Protein AF-A0A1W9V357-F1 (afdb_monomer_lite)

Sequence (256 aa):
MKLKTRHKILYTILLIVALFMAVCFSLYLIMGKLKKNEDLVAHSYQVVRDGTLMTSLMVDQETGMRGFLATGNEKFLEPYTRGKAELALLIDELKKSINDNPSQMELLKTIEIKAGEWDSQAASRYISIRRSIIHFDALNNQLISRIQNGIGKDKMDAIRELIDSYGTNSTARRIMGNMIDMETGLRGFLLSRQDDFLAPYETGREKLSANLNKLHNPALEAHILDWIENYAELQIRDAKEASRYSDRDVLNEKIS

pLDDT: mean 84.73, std 11.91, range [36.28, 97.75]

Foldseek 3Di:
DDDDPVVVVVVVVVVVVVVVVVVVVVVVVVVVVVVVVVVVVVLVVVLVVLVVLLVVLLVLLVQLLVVCLVPVDPVSCPSNVVSVVVNVVSLVVVCVSCVVPVVVNVVSVVVVVVSVCCCPVPRVLSNLLSNLVVLLVVLLVVLVCCVVVCVLVVLLVVLVVVLVVLPDDPLSVLLNVLVVLLVQLLVVCSVPVDCVSCPSNVVSVVVCVVRLVVSPDVVSSVSVVCSVPVPRVVSNVSSVVSVVSVVVSVVVVVVD

Secondary structure (DSSP, 8-state):
----HHHHHHHHHHHHHHHHHHHHHHHHHHHHHHHHHHHHHHHHHHHHHHHHHHHHHHHHHHHHHHHHHHH--GGGGHHHHHHHHHHHHHHHHHHHHTTT-HHHHHHHHHHHHHHHHHIIIIIHHHHHHHHHHHHHHHHHHHHHHHHHTTHHHHHHHHHHHHHHHT-S-HHHHHHHHHHHHHHHHHHHHHHH--GGGGHHHHHHHHHHHHHHTTS--HHHHHHHHHHIIIIIHHHHHHHHHHHHHHHHHHHHHTT-

Structure (mmCIF, N/CA/C/O backbone):
data_AF-A0A1W9V357-F1
#
_entry.id   AF-A0A1W9V357-F1
#
loop_
_atom_site.group_PDB
_atom_site.id
_atom_site.type_symbol
_atom_site.label_atom_id
_atom_site.label_alt_id
_atom_site.label_comp_id
_atom_site.label_asym_id
_atom_site.label_entity_id
_atom_site.label_seq_id
_atom_site.pdbx_PDB_ins_code
_atom_site.Cartn_x
_atom_site.Cartn_y
_atom_site.Cartn_z
_atom_site.occupancy
_atom_site.B_iso_or_equiv
_atom_site.auth_seq_id
_atom_site.auth_comp_id
_atom_site.auth_asym_id
_atom_site.auth_atom_id
_atom_site.pdbx_PDB_model_num
ATOM 1 N N . MET A 1 1 ? -54.530 6.954 84.383 1.00 51.84 1 MET A N 1
ATOM 2 C CA . MET A 1 1 ? -55.618 7.519 83.550 1.00 51.84 1 MET A CA 1
ATOM 3 C C . MET A 1 1 ? -56.147 6.419 82.621 1.00 51.84 1 MET A C 1
ATOM 5 O O . MET A 1 1 ? -55.424 5.998 81.728 1.00 51.84 1 MET A O 1
ATOM 9 N N . LYS A 1 2 ? -57.330 5.835 82.883 1.00 53.34 2 LYS A N 1
ATOM 10 C CA . LYS A 1 2 ? -57.867 4.718 82.074 1.00 53.34 2 LYS A CA 1
ATOM 11 C C . LYS A 1 2 ? -58.366 5.260 80.727 1.00 53.34 2 LYS A C 1
ATOM 13 O O . LYS A 1 2 ? -59.381 5.946 80.676 1.00 53.34 2 LYS A O 1
ATOM 18 N N . LEU A 1 3 ? -57.645 4.972 79.645 1.00 60.91 3 LEU A N 1
ATOM 19 C CA . LEU A 1 3 ? -58.047 5.332 78.280 1.00 60.91 3 LEU A CA 1
ATOM 20 C C . LEU A 1 3 ? -59.395 4.677 77.925 1.00 60.91 3 LEU A C 1
ATOM 22 O O . LEU A 1 3 ? -59.536 3.455 78.037 1.00 60.91 3 LEU A O 1
ATOM 26 N N . LYS A 1 4 ? -60.375 5.479 77.477 1.00 74.81 4 LYS A N 1
ATOM 27 C CA . LYS A 1 4 ? -61.666 4.996 76.945 1.00 74.81 4 LYS A CA 1
ATOM 28 C C . LYS A 1 4 ? -61.414 4.062 75.748 1.00 74.81 4 LYS A C 1
ATOM 30 O O . LYS A 1 4 ? -60.578 4.370 74.902 1.00 74.81 4 LYS A O 1
ATOM 35 N N . THR A 1 5 ? -62.152 2.953 75.654 1.00 79.00 5 THR A N 1
ATOM 36 C CA . THR A 1 5 ? -62.001 1.867 74.652 1.00 79.00 5 THR A CA 1
ATOM 37 C C . THR A 1 5 ? -61.832 2.349 73.207 1.00 79.00 5 THR A C 1
ATOM 39 O O . THR A 1 5 ? -61.004 1.809 72.480 1.00 79.00 5 THR A O 1
ATOM 42 N N . ARG A 1 6 ? -62.522 3.429 72.818 1.00 77.69 6 ARG A N 1
ATOM 43 C CA . ARG A 1 6 ? -62.384 4.078 71.501 1.00 77.69 6 ARG A CA 1
ATOM 44 C C . ARG A 1 6 ? -60.956 4.533 71.164 1.00 77.69 6 ARG A C 1
ATOM 46 O O . ARG A 1 6 ? -60.525 4.353 70.034 1.00 77.69 6 ARG A O 1
ATOM 53 N N . HIS A 1 7 ? -60.205 5.068 72.129 1.00 84.81 7 HIS A N 1
ATOM 54 C CA . HIS A 1 7 ? -58.836 5.544 71.883 1.00 84.81 7 HIS A CA 1
ATOM 55 C C . HIS A 1 7 ? -57.863 4.376 71.675 1.00 84.81 7 HIS A C 1
ATOM 57 O O . HIS A 1 7 ? -56.953 4.476 70.864 1.00 84.81 7 HIS A O 1
ATOM 63 N N . LYS A 1 8 ? -58.086 3.233 72.342 1.00 83.62 8 LYS A N 1
ATOM 64 C CA . LYS A 1 8 ? -57.248 2.030 72.180 1.00 83.62 8 LYS A CA 1
ATOM 65 C C . LYS A 1 8 ? -57.336 1.443 70.766 1.00 83.62 8 LYS A C 1
ATOM 67 O O . LYS A 1 8 ? -56.319 1.025 70.219 1.00 83.62 8 LYS A O 1
ATOM 72 N N . ILE A 1 9 ? -58.534 1.445 70.179 1.00 89.62 9 ILE A N 1
ATOM 73 C CA . ILE A 1 9 ? -58.769 0.995 68.796 1.00 89.62 9 ILE A CA 1
ATOM 74 C C . ILE A 1 9 ? -58.097 1.956 67.804 1.00 89.62 9 ILE A C 1
ATOM 76 O O . ILE A 1 9 ? -57.452 1.532 66.853 1.00 89.62 9 ILE A O 1
ATOM 80 N N . LEU A 1 10 ? -58.181 3.262 68.063 1.00 91.31 10 LEU A N 1
ATOM 81 C CA . LEU A 1 10 ? -57.583 4.276 67.196 1.00 91.31 10 LEU A CA 1
ATOM 82 C C . LEU A 1 10 ? -56.049 4.176 67.182 1.00 91.31 10 LEU A C 1
ATOM 84 O O . LEU A 1 10 ? -55.460 4.183 66.107 1.00 91.31 10 LEU A O 1
ATOM 88 N N . TYR A 1 11 ? -55.410 3.977 68.343 1.00 91.38 11 TYR A N 1
ATOM 89 C CA . TYR A 1 11 ? -53.957 3.767 68.425 1.00 91.38 11 TYR A CA 1
ATOM 90 C C . TYR A 1 11 ? -53.488 2.473 67.755 1.00 91.38 11 TYR A C 1
ATOM 92 O O . TYR A 1 11 ? -52.429 2.468 67.136 1.00 91.38 11 TYR A O 1
ATOM 100 N N . THR A 1 12 ? -54.254 1.385 67.855 1.00 91.19 12 THR A N 1
ATOM 101 C CA . THR A 1 12 ? -53.894 0.115 67.200 1.00 91.19 12 THR A CA 1
ATOM 102 C C . THR A 1 12 ? -53.986 0.219 65.681 1.00 91.19 12 THR A C 1
ATOM 104 O O . THR A 1 12 ? -53.073 -0.229 64.996 1.00 91.19 12 THR A O 1
ATOM 107 N N . ILE A 1 13 ? -55.012 0.887 65.146 1.00 93.94 13 ILE A N 1
ATOM 108 C CA . ILE A 1 13 ? -55.110 1.169 63.705 1.00 93.94 13 ILE A CA 1
ATOM 109 C C . ILE A 1 13 ? -53.952 2.066 63.248 1.00 93.94 13 ILE A C 1
ATOM 111 O O . ILE A 1 13 ? -53.305 1.764 62.248 1.00 93.94 13 ILE A O 1
ATOM 115 N N . LEU A 1 14 ? -53.642 3.130 63.994 1.00 94.56 14 LEU A N 1
ATOM 116 C CA . LEU A 1 14 ? -52.535 4.039 63.672 1.00 94.56 14 LEU A CA 1
ATOM 117 C C . LEU A 1 14 ? -51.181 3.318 63.671 1.00 94.56 14 LEU A C 1
ATOM 119 O O . LEU A 1 14 ? -50.368 3.551 62.782 1.00 94.56 14 LEU A O 1
ATOM 123 N N . LEU A 1 15 ? -50.967 2.406 64.624 1.00 94.25 15 LEU A N 1
ATOM 124 C CA . LEU A 1 15 ? -49.773 1.565 64.689 1.00 94.25 15 LEU A CA 1
ATOM 125 C C . LEU A 1 15 ? -49.656 0.656 63.457 1.00 94.25 15 LEU A C 1
ATOM 127 O O . LEU A 1 15 ? -48.582 0.561 62.868 1.00 94.25 15 LEU A O 1
ATOM 131 N N . ILE A 1 16 ? -50.755 0.016 63.045 1.00 95.06 16 ILE A N 1
ATOM 132 C CA . ILE A 1 16 ? -50.784 -0.859 61.865 1.00 95.06 16 ILE A CA 1
ATOM 133 C C . ILE A 1 16 ? -50.506 -0.057 60.588 1.00 95.06 16 ILE A C 1
ATOM 135 O O . ILE A 1 16 ? -49.698 -0.481 59.766 1.00 95.06 16 ILE A O 1
ATOM 139 N N . VAL A 1 17 ? -51.119 1.120 60.433 1.00 95.94 17 VAL A N 1
ATOM 140 C CA . VAL A 1 17 ? -50.884 2.002 59.278 1.00 95.94 17 VAL A CA 1
ATOM 141 C C . VAL A 1 17 ? -49.439 2.501 59.248 1.00 95.94 17 VAL A C 1
ATOM 143 O O . VAL A 1 17 ? -48.820 2.509 58.187 1.00 95.94 17 VAL A O 1
ATOM 146 N N . ALA A 1 18 ? -48.874 2.874 60.399 1.00 94.94 18 ALA A N 1
ATOM 147 C CA . ALA A 1 18 ? -47.479 3.293 60.494 1.00 94.94 18 ALA A CA 1
ATOM 148 C C . ALA A 1 18 ? -46.514 2.159 60.111 1.00 94.94 18 ALA A C 1
ATOM 150 O O . ALA A 1 18 ? -45.582 2.384 59.339 1.00 94.94 18 ALA A O 1
ATOM 151 N N . LEU A 1 19 ? -46.768 0.932 60.583 1.00 95.31 19 LEU A N 1
ATOM 152 C CA . LEU A 1 19 ? -46.006 -0.256 60.187 1.00 95.31 19 LEU A CA 1
ATOM 153 C C . LEU A 1 19 ? -46.133 -0.535 58.685 1.00 95.31 19 LEU A C 1
ATOM 155 O O . LEU A 1 19 ? -45.127 -0.793 58.028 1.00 95.31 19 LEU A O 1
ATOM 159 N N . PHE A 1 20 ? -47.338 -0.424 58.122 1.00 95.81 20 PHE A N 1
ATOM 160 C CA . PHE A 1 20 ? -47.561 -0.608 56.689 1.00 95.81 20 PHE A CA 1
ATOM 161 C C . PHE A 1 20 ? -46.810 0.437 55.852 1.00 95.81 20 PHE A C 1
ATOM 163 O O . PHE A 1 20 ? -46.122 0.082 54.897 1.00 95.81 20 PHE A O 1
ATOM 170 N N . MET A 1 21 ? -46.855 1.716 56.243 1.00 95.94 21 MET A N 1
ATOM 171 C CA . MET A 1 21 ? -46.084 2.769 55.574 1.00 95.94 21 MET A CA 1
ATOM 172 C C . MET A 1 21 ? -44.574 2.537 55.667 1.00 95.94 21 MET A C 1
ATOM 174 O O . MET A 1 21 ? -43.875 2.744 54.677 1.00 95.94 21 MET A O 1
ATOM 178 N N . ALA A 1 22 ? -44.065 2.064 56.810 1.00 94.31 22 ALA A N 1
ATOM 179 C CA . ALA A 1 22 ? -42.650 1.728 56.961 1.00 94.31 22 ALA A CA 1
ATOM 180 C C . ALA A 1 22 ? -42.221 0.591 56.015 1.00 94.31 22 ALA A C 1
ATOM 182 O O . ALA A 1 22 ? -41.154 0.667 55.403 1.00 94.31 22 ALA A O 1
ATOM 183 N N . VAL A 1 23 ? -43.069 -0.430 55.838 1.00 95.00 23 VAL A N 1
ATOM 184 C CA . VAL A 1 23 ? -42.833 -1.517 54.874 1.00 95.00 23 VAL A CA 1
ATOM 185 C C . VAL A 1 23 ? -42.845 -0.988 53.438 1.00 95.00 23 VAL A C 1
ATOM 187 O O . VAL A 1 23 ? -41.901 -1.249 52.696 1.00 95.00 23 VAL A O 1
ATOM 190 N N . CYS A 1 24 ? -43.847 -0.196 53.047 1.00 94.00 24 CYS A N 1
ATOM 191 C CA . CYS A 1 24 ? -43.912 0.403 51.709 1.00 94.00 24 CYS A CA 1
ATOM 192 C C . CYS A 1 24 ? -42.701 1.300 51.409 1.00 94.00 24 CYS A C 1
ATOM 194 O O . CYS A 1 24 ? -42.137 1.239 50.318 1.00 94.00 24 CYS A O 1
ATOM 196 N N . PHE A 1 25 ? -42.264 2.096 52.385 1.00 94.56 25 PHE A N 1
ATOM 197 C CA . PHE A 1 25 ? -41.080 2.942 52.252 1.00 94.56 25 PHE A CA 1
ATOM 198 C C . PHE A 1 25 ? -39.794 2.115 52.096 1.00 94.56 25 PHE A C 1
ATOM 200 O O . PHE A 1 25 ? -38.974 2.405 51.227 1.00 94.56 25 PHE A O 1
ATOM 207 N N . SER A 1 26 ? -39.641 1.042 52.879 1.00 92.31 26 SER A N 1
ATOM 208 C CA . SER A 1 26 ? -38.537 0.084 52.732 1.00 92.31 26 SER A CA 1
ATOM 209 C C . SER A 1 26 ? -38.506 -0.543 51.332 1.00 92.31 26 SER A C 1
ATOM 211 O O . SER A 1 26 ? -37.464 -0.539 50.674 1.00 92.31 26 SER A O 1
ATOM 213 N N . LEU A 1 27 ? -39.659 -1.004 50.832 1.00 89.75 27 LEU A N 1
ATOM 214 C CA . LEU A 1 27 ? -39.786 -1.576 49.488 1.00 89.75 27 LEU A CA 1
ATOM 215 C C . LEU A 1 27 ? -39.410 -0.571 48.392 1.00 89.75 27 LEU A C 1
ATOM 217 O O . LEU A 1 27 ? -38.693 -0.929 47.459 1.00 89.75 27 LEU A O 1
ATOM 221 N N . TYR A 1 28 ? -39.817 0.693 48.530 1.00 92.25 28 TYR A N 1
ATOM 222 C CA . TYR A 1 28 ? -39.449 1.759 47.596 1.00 92.25 28 TYR A CA 1
ATOM 223 C C . TYR A 1 28 ? -37.927 1.980 47.531 1.00 92.25 28 TYR A C 1
ATOM 225 O O . TYR A 1 28 ? -37.349 2.067 46.445 1.00 92.25 28 TYR A O 1
ATOM 233 N N . LEU A 1 29 ? -37.248 1.997 48.684 1.00 86.75 29 LEU A N 1
ATOM 234 C CA . LEU A 1 29 ? -35.785 2.104 48.738 1.00 86.75 29 LEU A CA 1
ATOM 235 C C . LEU A 1 29 ? -35.092 0.891 48.102 1.00 86.75 29 LEU A C 1
ATOM 237 O O . LEU A 1 29 ? -34.079 1.049 47.418 1.00 86.75 29 LEU A O 1
ATOM 241 N N . ILE A 1 30 ? -35.629 -0.312 48.319 1.00 84.31 30 ILE A N 1
ATOM 242 C CA . ILE A 1 30 ? -35.102 -1.557 47.747 1.00 84.31 30 ILE A CA 1
ATOM 243 C C . ILE A 1 30 ? -35.248 -1.556 46.219 1.00 84.31 30 ILE A C 1
ATOM 245 O O . ILE A 1 30 ? -34.276 -1.851 45.527 1.00 84.31 30 ILE A O 1
ATOM 249 N N . MET A 1 31 ? -36.398 -1.139 45.681 1.00 79.31 31 MET A N 1
ATOM 250 C CA . MET A 1 31 ? -36.612 -0.983 44.233 1.00 79.31 31 MET A CA 1
ATOM 251 C C . MET A 1 31 ? -35.629 0.009 43.598 1.00 79.31 31 MET A C 1
ATOM 253 O O . MET A 1 31 ? -35.077 -0.268 42.534 1.00 79.31 31 MET A O 1
ATOM 257 N N . GLY A 1 32 ? -35.340 1.129 44.269 1.00 78.12 32 GLY A N 1
ATOM 258 C CA . GLY A 1 32 ? -34.337 2.090 43.799 1.00 78.12 32 GLY A CA 1
ATOM 259 C C . GLY A 1 32 ? -32.914 1.515 43.747 1.00 78.12 32 GLY A C 1
ATOM 260 O O . GLY A 1 32 ? -32.144 1.858 42.851 1.00 78.12 32 GLY A O 1
ATOM 261 N N . LYS A 1 33 ? -32.561 0.619 44.679 1.00 74.19 33 LYS A N 1
ATOM 262 C CA . LYS A 1 33 ? -31.270 -0.092 44.676 1.00 74.19 33 LYS A CA 1
ATOM 263 C C . LYS A 1 33 ? -31.208 -1.178 43.603 1.00 74.19 33 LYS A C 1
ATOM 265 O O . LYS A 1 33 ? -30.182 -1.295 42.945 1.00 74.19 33 LYS A O 1
ATOM 270 N N . LEU A 1 34 ? -32.290 -1.937 43.420 1.00 71.06 34 LEU A N 1
ATOM 271 C CA . LEU A 1 34 ? -32.404 -2.970 42.383 1.00 71.06 34 LEU A CA 1
ATOM 272 C C . LEU A 1 34 ? -32.197 -2.380 40.990 1.00 71.06 34 LEU A C 1
ATOM 274 O O . LEU A 1 34 ? -31.357 -2.883 40.256 1.00 71.06 34 LEU A O 1
ATOM 278 N N . LYS A 1 35 ? -32.868 -1.265 40.680 1.00 72.19 35 LYS A N 1
ATOM 279 C CA . LYS A 1 35 ? -32.742 -0.603 39.376 1.00 72.19 35 LYS A CA 1
ATOM 280 C C . LYS A 1 35 ? -31.312 -0.128 39.092 1.00 72.19 35 LYS A C 1
ATOM 282 O O . LYS A 1 35 ? -30.773 -0.406 38.034 1.00 72.19 35 LYS A O 1
ATOM 287 N N . LYS A 1 36 ? -30.650 0.494 40.078 1.00 70.69 36 LYS A N 1
ATOM 288 C CA . LYS A 1 36 ? -29.233 0.888 39.953 1.00 70.69 36 LYS A CA 1
ATOM 289 C C . LYS A 1 36 ? -28.299 -0.305 39.747 1.00 70.69 36 LYS A C 1
ATOM 291 O O . LYS A 1 36 ? -27.313 -0.187 39.034 1.00 70.69 36 LYS A O 1
ATOM 296 N N . ASN A 1 37 ? -28.572 -1.429 40.408 1.00 70.56 37 ASN A N 1
ATOM 297 C CA . ASN A 1 37 ? -27.747 -2.626 40.279 1.00 70.56 37 ASN A CA 1
ATOM 298 C C . ASN A 1 37 ? -27.937 -3.285 38.904 1.00 70.56 37 ASN A C 1
ATOM 300 O O . ASN A 1 37 ? -26.974 -3.740 38.301 1.00 70.56 37 ASN A O 1
ATOM 304 N N . GLU A 1 38 ? -29.167 -3.280 38.389 1.00 68.50 38 GLU A N 1
ATOM 305 C CA . GLU A 1 38 ? -29.490 -3.715 37.029 1.00 68.50 38 GLU A CA 1
ATOM 306 C C . GLU A 1 38 ? -28.775 -2.850 35.977 1.00 68.50 38 GLU A C 1
ATOM 308 O O . GLU A 1 38 ? -28.123 -3.400 35.091 1.00 68.50 38 GLU A O 1
ATOM 313 N N . ASP A 1 39 ? -28.785 -1.521 36.140 1.00 75.38 39 ASP A N 1
ATOM 314 C CA . ASP A 1 39 ? -28.071 -0.584 35.260 1.00 75.38 39 ASP A CA 1
ATOM 315 C C . ASP A 1 39 ? -26.546 -0.827 35.271 1.00 75.38 39 ASP A C 1
ATOM 317 O O . ASP A 1 39 ? -25.908 -0.848 34.219 1.00 75.38 39 ASP A O 1
ATOM 321 N N . LEU A 1 40 ? -25.952 -1.067 36.448 1.00 71.31 40 LEU A N 1
ATOM 322 C CA . LEU A 1 40 ? -24.520 -1.371 36.589 1.00 71.31 40 LEU A CA 1
ATOM 323 C C . LEU A 1 40 ? -24.137 -2.703 35.932 1.00 71.31 40 LEU A C 1
ATOM 325 O O . LEU A 1 40 ? -23.099 -2.800 35.276 1.00 71.31 40 LEU A O 1
ATOM 329 N N . VAL A 1 41 ? -24.974 -3.730 36.093 1.00 74.06 41 VAL A N 1
ATOM 330 C CA . VAL A 1 41 ? -24.766 -5.034 35.455 1.00 74.06 41 VAL A CA 1
ATOM 331 C C . VAL A 1 41 ? -24.874 -4.902 33.936 1.00 74.06 41 VAL A C 1
ATOM 333 O O . VAL A 1 41 ? -23.984 -5.369 33.225 1.00 74.06 41 VAL A O 1
ATOM 336 N N . ALA A 1 42 ? -25.906 -4.219 33.430 1.00 73.44 42 ALA A N 1
ATOM 337 C CA . ALA A 1 42 ? -26.085 -3.968 32.001 1.00 73.44 42 ALA A CA 1
ATOM 338 C C . ALA A 1 42 ? -24.892 -3.207 31.401 1.00 73.44 42 ALA A C 1
ATOM 340 O O . ALA A 1 42 ? -24.362 -3.607 30.363 1.00 73.44 42 ALA A O 1
ATOM 341 N N . HIS A 1 43 ? -24.416 -2.171 32.095 1.00 76.31 43 HIS A N 1
ATOM 342 C CA . HIS A 1 43 ? -23.240 -1.411 31.689 1.00 76.31 43 HIS A CA 1
ATOM 343 C C . HIS A 1 43 ? -21.975 -2.280 31.643 1.00 76.31 43 HIS A C 1
ATOM 345 O O . HIS A 1 43 ? -21.232 -2.252 30.662 1.00 76.31 43 HIS A O 1
ATOM 351 N N . SER A 1 44 ? -21.752 -3.126 32.655 1.00 77.75 44 SER A N 1
ATOM 352 C CA . SER A 1 44 ? -20.603 -4.039 32.659 1.00 77.75 44 SER A CA 1
ATOM 353 C C . SER A 1 44 ? -20.649 -5.039 31.500 1.00 77.75 44 SER A C 1
ATOM 355 O O . SER A 1 44 ? -19.606 -5.340 30.920 1.00 77.75 44 SER A O 1
ATOM 357 N N . TYR A 1 45 ? -21.830 -5.554 31.141 1.00 76.31 45 TYR A N 1
ATOM 358 C CA . TYR A 1 45 ? -21.974 -6.434 29.977 1.00 76.31 45 TYR A CA 1
ATOM 359 C C . TYR A 1 45 ? -21.678 -5.707 28.664 1.00 76.31 45 TYR A C 1
ATOM 361 O O . TYR A 1 45 ? -21.070 -6.299 27.770 1.00 76.31 45 TYR A O 1
ATOM 369 N N . GLN A 1 46 ? -22.070 -4.437 28.552 1.00 79.50 46 GLN A N 1
ATOM 370 C CA . GLN A 1 46 ? -21.790 -3.620 27.375 1.00 79.50 46 GLN A CA 1
ATOM 371 C C . GLN A 1 46 ? -20.282 -3.420 27.183 1.00 79.50 46 GLN A C 1
ATOM 373 O O . GLN A 1 46 ? -19.761 -3.750 26.123 1.00 79.50 46 GLN A O 1
ATOM 378 N N . VAL A 1 47 ? -19.557 -3.026 28.234 1.00 79.69 47 VAL A N 1
ATOM 379 C CA . VAL A 1 47 ? -18.096 -2.832 28.168 1.00 79.69 47 VAL A CA 1
ATOM 380 C C . VAL A 1 47 ? -17.357 -4.121 27.773 1.00 79.69 47 VAL A C 1
ATOM 382 O O . VAL A 1 47 ? -16.431 -4.088 26.963 1.00 79.69 47 VAL A O 1
ATOM 385 N N . VAL A 1 48 ? -17.774 -5.283 28.293 1.00 81.94 48 VAL A N 1
ATOM 386 C CA . VAL A 1 48 ? -17.178 -6.584 27.922 1.00 81.94 48 VAL A CA 1
ATOM 387 C C . VAL A 1 48 ? -17.455 -6.938 26.459 1.00 81.94 48 VAL A C 1
ATOM 389 O O . VAL A 1 48 ? -16.572 -7.440 25.754 1.00 81.94 48 VAL A O 1
ATOM 392 N N . ARG A 1 49 ? -18.678 -6.678 25.986 1.00 86.38 49 ARG A N 1
ATOM 393 C CA . ARG A 1 49 ? -19.056 -6.900 24.588 1.00 86.38 49 ARG A CA 1
ATOM 394 C C . ARG A 1 49 ? -18.219 -6.031 23.654 1.00 86.38 49 ARG A C 1
ATOM 396 O O . ARG A 1 49 ? -17.695 -6.548 22.670 1.00 86.38 49 ARG A O 1
ATOM 403 N N . ASP A 1 50 ? -18.054 -4.760 23.987 1.00 87.25 50 ASP A N 1
ATOM 404 C CA . ASP A 1 50 ? -17.291 -3.807 23.186 1.00 87.25 50 ASP A CA 1
ATOM 405 C C . ASP A 1 50 ? -15.801 -4.190 23.143 1.00 87.25 50 ASP A C 1
ATOM 407 O O . ASP A 1 50 ? -15.195 -4.188 22.075 1.00 87.25 50 ASP A O 1
ATOM 411 N N . GLY A 1 51 ? -15.222 -4.658 24.256 1.00 87.12 51 GLY A N 1
ATOM 412 C CA . GLY A 1 51 ? -13.856 -5.204 24.265 1.00 87.12 51 GLY A CA 1
ATOM 413 C C . GLY A 1 51 ? -13.689 -6.462 23.396 1.00 87.12 51 GLY A C 1
ATOM 414 O O . GLY A 1 51 ? -12.675 -6.639 22.713 1.00 87.12 51 GLY A O 1
ATOM 415 N N . THR A 1 52 ? -14.707 -7.326 23.365 1.00 89.50 52 THR A N 1
ATOM 416 C CA . THR A 1 52 ? -14.728 -8.503 22.478 1.00 89.50 52 THR A CA 1
ATOM 417 C C . THR A 1 52 ? -14.802 -8.080 21.010 1.00 89.50 52 THR A C 1
ATOM 419 O O . THR A 1 52 ? -14.085 -8.625 20.170 1.00 89.50 52 THR A O 1
ATOM 422 N N . LEU A 1 53 ? -15.622 -7.071 20.705 1.00 93.88 53 LEU A N 1
ATOM 423 C CA . LEU A 1 53 ? -15.743 -6.514 19.363 1.00 93.88 53 LEU A CA 1
ATOM 424 C C . LEU A 1 53 ? -14.432 -5.859 18.909 1.00 93.88 53 LEU A C 1
ATOM 426 O O . LEU A 1 53 ? -13.978 -6.154 17.810 1.00 93.88 53 LEU A O 1
ATOM 430 N N . MET A 1 54 ? -13.767 -5.072 19.763 1.00 93.19 54 MET A N 1
ATOM 431 C CA . MET A 1 54 ? -12.438 -4.517 19.466 1.00 93.19 54 MET A CA 1
ATOM 432 C C . MET A 1 54 ? -11.447 -5.611 19.058 1.00 93.19 54 MET A C 1
ATOM 434 O O . MET A 1 54 ? -10.755 -5.479 18.050 1.00 93.19 54 MET A O 1
ATOM 438 N N . THR A 1 55 ? -11.409 -6.710 19.818 1.00 90.56 55 THR A N 1
ATOM 439 C CA . THR A 1 55 ? -10.527 -7.848 19.528 1.00 90.56 55 THR A CA 1
ATOM 440 C C . THR A 1 55 ? -10.858 -8.461 18.169 1.00 90.56 55 THR A C 1
ATOM 442 O O . THR A 1 55 ? -9.958 -8.686 17.365 1.00 90.56 55 THR A O 1
ATOM 445 N N . SER A 1 56 ? -12.144 -8.677 17.877 1.00 96.19 56 SER A N 1
ATOM 446 C CA . SER A 1 56 ? -12.590 -9.193 16.578 1.00 96.19 56 SER A CA 1
ATOM 447 C C . SER A 1 56 ? -12.167 -8.282 15.424 1.00 96.19 56 SER A C 1
ATOM 449 O O . SER A 1 56 ? -11.645 -8.767 14.428 1.00 96.19 56 SER A O 1
ATOM 451 N N . LEU A 1 57 ? -12.323 -6.964 15.572 1.00 96.94 57 LEU A N 1
ATOM 452 C CA . LEU A 1 57 ? -11.949 -5.989 14.544 1.00 96.94 57 LEU A CA 1
ATOM 453 C C . LEU A 1 57 ? -10.438 -5.961 14.293 1.00 96.94 57 LEU A C 1
ATOM 455 O O . LEU A 1 57 ? -10.006 -5.783 13.155 1.00 96.94 57 LEU A O 1
ATOM 459 N N . MET A 1 58 ? -9.620 -6.148 15.332 1.00 94.56 58 MET A N 1
ATOM 460 C CA . MET A 1 58 ? -8.169 -6.289 15.177 1.00 94.56 58 MET A CA 1
ATOM 461 C C . MET A 1 58 ? -7.790 -7.610 14.492 1.00 94.56 58 MET A C 1
ATOM 463 O O . MET A 1 58 ? -6.894 -7.628 13.649 1.00 94.56 58 MET A O 1
ATOM 467 N N . VAL A 1 59 ? -8.493 -8.705 14.792 1.00 96.25 59 VAL A N 1
ATOM 468 C CA . VAL A 1 59 ? -8.300 -10.000 14.116 1.00 96.25 59 VAL A CA 1
ATOM 469 C C . VAL A 1 59 ? -8.695 -9.922 12.641 1.00 96.25 59 VAL A C 1
ATOM 471 O O . VAL A 1 59 ? -7.977 -10.449 11.791 1.00 96.25 59 VAL A O 1
ATOM 474 N N . ASP A 1 60 ? -9.787 -9.235 12.311 1.00 96.31 60 ASP A N 1
ATOM 475 C CA . ASP A 1 60 ? -10.191 -8.987 10.924 1.00 96.31 60 ASP A CA 1
ATOM 476 C C . ASP A 1 60 ? -9.132 -8.160 10.188 1.00 96.31 60 ASP A C 1
ATOM 478 O O . ASP A 1 60 ? -8.783 -8.472 9.045 1.00 96.31 60 ASP A O 1
ATOM 482 N N . GLN A 1 61 ? -8.549 -7.165 10.866 1.00 97.62 61 GLN A N 1
ATOM 483 C CA . GLN A 1 61 ? -7.431 -6.399 10.325 1.00 97.62 61 GLN A CA 1
ATOM 484 C C . GLN A 1 61 ? -6.219 -7.262 10.010 1.00 97.62 61 GLN A C 1
ATOM 486 O O . GLN A 1 61 ? -5.686 -7.205 8.898 1.00 97.62 61 GLN A O 1
ATOM 491 N N . GLU A 1 62 ? -5.803 -8.093 10.957 1.00 94.00 62 GLU A N 1
ATOM 492 C CA . GLU A 1 62 ? -4.685 -9.004 10.762 1.00 94.00 62 GLU A CA 1
ATOM 493 C C . GLU A 1 62 ? -4.972 -10.028 9.654 1.00 94.00 62 GLU A C 1
ATOM 495 O O . GLU A 1 62 ? -4.113 -10.291 8.810 1.00 94.00 62 GLU A O 1
ATOM 500 N N . THR A 1 63 ? -6.186 -10.578 9.622 1.00 94.88 63 THR A N 1
ATOM 501 C CA . THR A 1 63 ? -6.612 -11.569 8.628 1.00 94.88 63 THR A CA 1
ATOM 502 C C . THR A 1 63 ? -6.599 -10.973 7.226 1.00 94.88 63 THR A C 1
ATOM 504 O O . THR A 1 63 ? -6.055 -11.583 6.303 1.00 94.88 63 THR A O 1
ATOM 507 N N . GLY A 1 64 ? -7.135 -9.761 7.066 1.00 96.12 64 GLY A N 1
ATOM 508 C CA . GLY A 1 64 ? -7.140 -9.064 5.786 1.00 96.12 64 GLY A CA 1
ATOM 509 C C . GLY A 1 64 ? -5.729 -8.735 5.295 1.00 96.12 64 GLY A C 1
ATOM 510 O O . GLY A 1 64 ? -5.361 -9.054 4.161 1.00 96.12 64 GLY A O 1
ATOM 511 N N . MET A 1 65 ? -4.893 -8.193 6.187 1.00 95.88 65 MET A N 1
ATOM 512 C CA . MET A 1 65 ? -3.476 -7.961 5.909 1.00 95.88 65 MET A CA 1
ATOM 513 C C . MET A 1 65 ? -2.785 -9.260 5.469 1.00 95.88 65 MET A C 1
ATOM 515 O O . MET A 1 65 ? -2.193 -9.298 4.395 1.00 95.88 65 MET A O 1
ATOM 519 N N . ARG A 1 66 ? -2.878 -10.348 6.246 1.00 92.00 66 ARG A N 1
ATOM 520 C CA . ARG A 1 66 ? -2.237 -11.636 5.921 1.00 92.00 66 ARG A CA 1
ATOM 521 C C . ARG A 1 66 ? -2.734 -12.211 4.593 1.00 92.00 66 ARG A C 1
ATOM 523 O O . ARG A 1 66 ? -1.923 -12.720 3.820 1.00 92.00 66 ARG A O 1
ATOM 530 N N . GLY A 1 67 ? -4.029 -12.098 4.298 1.00 93.88 67 GLY A N 1
ATOM 531 C CA . GLY A 1 67 ? -4.605 -12.516 3.017 1.00 93.88 67 GLY A CA 1
ATOM 532 C C . GLY A 1 67 ? -4.015 -11.747 1.831 1.00 93.88 67 GLY A C 1
ATOM 533 O O . GLY A 1 67 ? -3.653 -12.349 0.815 1.00 93.88 67 GLY A O 1
ATOM 534 N N . PHE A 1 68 ? -3.836 -10.432 1.976 1.00 96.25 68 PHE A N 1
ATOM 535 C CA . PHE A 1 68 ? -3.167 -9.604 0.973 1.00 96.25 68 PHE A CA 1
ATOM 536 C C . PHE A 1 68 ? -1.679 -9.940 0.844 1.00 96.25 68 PHE A C 1
ATOM 538 O O . PHE A 1 68 ? -1.180 -10.092 -0.268 1.00 96.25 68 PHE A O 1
ATOM 545 N N . LEU A 1 69 ? -0.966 -10.125 1.956 1.00 86.69 69 LEU A N 1
ATOM 546 C CA . LEU A 1 69 ? 0.447 -10.506 1.925 1.00 86.69 69 LEU A CA 1
ATOM 547 C C . LEU A 1 69 ? 0.657 -11.847 1.213 1.00 86.69 69 LEU A C 1
ATOM 549 O O . LEU A 1 69 ? 1.566 -11.970 0.393 1.00 86.69 69 LEU A O 1
ATOM 553 N N . ALA A 1 70 ? -0.222 -12.822 1.453 1.00 86.25 70 ALA A N 1
ATOM 554 C CA . ALA A 1 70 ? -0.151 -14.131 0.816 1.00 86.25 70 ALA A CA 1
ATOM 555 C C . ALA A 1 70 ? -0.470 -14.083 -0.688 1.00 86.25 70 ALA A C 1
ATOM 557 O O . ALA A 1 70 ? 0.218 -14.715 -1.486 1.00 86.25 70 ALA A O 1
ATOM 558 N N . THR A 1 71 ? -1.501 -13.336 -1.093 1.00 90.94 71 THR A N 1
ATOM 559 C CA . THR A 1 71 ? -2.062 -13.435 -2.456 1.00 90.94 71 THR A CA 1
ATOM 560 C C . THR A 1 71 ? -1.734 -12.258 -3.370 1.00 90.94 71 THR A C 1
ATOM 562 O O . THR A 1 71 ? -1.798 -12.393 -4.586 1.00 90.94 71 THR A O 1
ATOM 565 N N . GLY A 1 72 ? -1.420 -11.096 -2.803 1.00 87.94 72 GLY A N 1
ATOM 566 C CA . GLY A 1 72 ? -1.305 -9.826 -3.518 1.00 87.94 72 GLY A CA 1
ATOM 567 C C . GLY A 1 72 ? -2.628 -9.237 -4.018 1.00 87.94 72 GLY A C 1
ATOM 568 O O . GLY A 1 72 ? -2.618 -8.228 -4.716 1.00 87.94 72 GLY A O 1
ATOM 569 N N . ASN A 1 73 ? -3.775 -9.841 -3.692 1.00 92.94 73 ASN A N 1
ATOM 570 C CA . ASN A 1 73 ? -5.075 -9.376 -4.170 1.00 92.94 73 ASN A CA 1
ATOM 571 C C . ASN A 1 73 ? -5.691 -8.353 -3.204 1.00 92.94 73 ASN A C 1
ATOM 573 O O . ASN A 1 73 ? -6.012 -8.674 -2.060 1.00 92.94 73 ASN A O 1
ATOM 577 N N . GLU A 1 74 ? -5.920 -7.140 -3.708 1.00 95.00 74 GLU A N 1
ATOM 578 C CA . GLU A 1 74 ? -6.493 -5.997 -2.981 1.00 95.00 74 GLU A CA 1
ATOM 579 C C . GLU A 1 74 ? -7.817 -6.299 -2.265 1.00 95.00 74 GLU A C 1
ATOM 581 O O . GLU A 1 74 ? -8.095 -5.716 -1.221 1.00 95.00 74 GLU A O 1
ATOM 586 N N . LYS A 1 75 ? -8.625 -7.250 -2.755 1.00 95.31 75 LYS A N 1
ATOM 587 C CA . LYS A 1 75 ? -9.887 -7.631 -2.094 1.00 95.31 75 LYS A CA 1
ATOM 588 C C . LYS A 1 75 ? -9.681 -8.161 -0.675 1.00 95.31 75 LYS A C 1
ATOM 590 O O . LYS A 1 75 ? -10.555 -7.989 0.168 1.00 95.31 75 LYS A O 1
ATOM 595 N N . PHE A 1 76 ? -8.530 -8.768 -0.387 1.00 95.44 76 PHE A N 1
ATOM 596 C CA . PHE A 1 76 ? -8.225 -9.219 0.969 1.00 95.44 76 PHE A CA 1
ATOM 597 C C . PHE A 1 76 ? -7.966 -8.062 1.937 1.00 95.44 76 PHE A C 1
ATOM 599 O O . PHE A 1 76 ? -8.039 -8.284 3.135 1.00 95.44 76 PHE A O 1
ATOM 606 N N . LEU A 1 77 ? -7.737 -6.828 1.472 1.00 97.75 77 LEU A N 1
ATOM 607 C CA . LEU A 1 77 ? -7.617 -5.664 2.359 1.00 97.75 77 LEU A CA 1
ATOM 608 C C . LEU A 1 77 ? -8.966 -5.089 2.806 1.00 97.75 77 LEU A C 1
ATOM 610 O O . LEU A 1 77 ? -8.986 -4.155 3.610 1.00 97.75 77 LEU A O 1
ATOM 614 N N . GLU A 1 78 ? -10.094 -5.630 2.338 1.00 97.56 78 GLU A N 1
ATOM 615 C CA . GLU A 1 78 ? -11.419 -5.170 2.761 1.00 97.56 78 GLU A CA 1
ATOM 616 C C . GLU A 1 78 ? -11.640 -5.322 4.283 1.00 97.56 78 GLU A C 1
ATOM 618 O O . GLU A 1 78 ? -11.966 -4.312 4.914 1.00 97.56 78 GLU A O 1
ATOM 623 N N . PRO A 1 79 ? -11.391 -6.491 4.921 1.00 97.31 79 PRO A N 1
ATOM 624 C CA . PRO A 1 79 ? -11.514 -6.634 6.375 1.00 97.31 79 PRO A CA 1
ATOM 625 C C . PRO A 1 79 ? -10.535 -5.740 7.144 1.00 97.31 79 PRO A C 1
ATOM 627 O O . PRO A 1 79 ? -10.878 -5.223 8.201 1.00 97.31 79 PRO A O 1
ATOM 630 N N . TYR A 1 80 ? -9.352 -5.476 6.581 1.00 97.75 80 TYR A N 1
ATOM 631 C CA . TYR A 1 80 ? -8.383 -4.542 7.156 1.00 97.75 80 TYR A CA 1
ATOM 632 C C . TYR A 1 80 ? -8.871 -3.098 7.163 1.00 97.75 80 TYR A C 1
ATOM 634 O O . TYR A 1 80 ? -8.883 -2.442 8.204 1.00 97.75 80 TYR A O 1
ATOM 642 N N . THR A 1 81 ? -9.350 -2.612 6.026 1.00 97.12 81 THR A N 1
ATOM 643 C CA . THR A 1 81 ? -9.805 -1.225 5.898 1.00 97.12 81 THR A CA 1
ATOM 644 C C . THR A 1 81 ? -11.066 -0.985 6.729 1.00 97.12 81 THR A C 1
ATOM 646 O O . THR A 1 81 ? -11.168 0.017 7.437 1.00 97.12 81 THR A O 1
ATOM 649 N N . ARG A 1 82 ? -12.007 -1.936 6.683 1.00 97.69 82 ARG A N 1
ATOM 650 C CA . ARG A 1 82 ? -13.254 -1.890 7.450 1.00 97.69 82 ARG A CA 1
ATOM 651 C C . ARG A 1 82 ? -13.003 -2.026 8.949 1.00 97.69 82 ARG A C 1
ATOM 653 O O . ARG A 1 82 ? -13.443 -1.166 9.705 1.00 97.69 82 ARG A O 1
ATOM 660 N N . GLY A 1 83 ? -12.231 -3.029 9.367 1.00 97.00 83 GLY A N 1
ATOM 661 C CA . GLY A 1 83 ? -11.912 -3.257 10.773 1.00 97.00 83 GLY A CA 1
ATOM 662 C C . GLY A 1 83 ? -11.204 -2.066 11.417 1.00 97.00 83 GLY A C 1
ATOM 663 O O . GLY A 1 83 ? -11.510 -1.717 12.553 1.00 97.00 83 GLY A O 1
ATOM 664 N N . LYS A 1 84 ? -10.317 -1.382 10.681 1.00 96.44 84 LYS A N 1
ATOM 665 C CA . LYS A 1 84 ? -9.640 -0.166 11.155 1.00 96.44 84 LYS A CA 1
ATOM 666 C C . LYS A 1 84 ? -10.609 0.998 11.375 1.00 96.44 84 LYS A C 1
ATOM 668 O O . LYS A 1 84 ? -10.519 1.682 12.393 1.00 96.44 84 LYS A O 1
ATOM 673 N N . ALA A 1 85 ? -11.535 1.221 10.441 1.00 97.31 85 ALA A N 1
ATOM 674 C CA . ALA A 1 85 ? -12.537 2.280 10.556 1.00 97.31 85 ALA A CA 1
ATOM 675 C C . ALA A 1 85 ? -13.523 2.013 11.704 1.00 97.31 85 ALA A C 1
ATOM 677 O O . ALA A 1 85 ? -13.784 2.899 12.516 1.00 97.31 85 ALA A O 1
ATOM 678 N N . GLU A 1 86 ? -14.029 0.783 11.804 1.00 97.50 86 GLU A N 1
ATOM 679 C CA . GLU A 1 86 ? -14.953 0.377 12.867 1.00 97.50 86 GLU A CA 1
ATOM 680 C C . GLU A 1 86 ? -14.285 0.403 14.250 1.00 97.50 86 GLU A C 1
ATOM 682 O O . GLU A 1 86 ? -14.903 0.846 15.216 1.00 97.50 86 GLU A O 1
ATOM 687 N N . LEU A 1 87 ? -13.006 0.017 14.353 1.00 96.44 87 LEU A N 1
ATOM 688 C CA . LEU A 1 87 ? -12.261 0.064 15.614 1.00 96.44 87 LEU A CA 1
ATOM 689 C C . LEU A 1 87 ? -12.115 1.500 16.129 1.00 96.44 87 LEU A C 1
ATOM 691 O O . LEU A 1 87 ? -12.289 1.740 17.321 1.00 96.44 87 LEU A O 1
ATOM 695 N N . ALA A 1 88 ? -11.827 2.456 15.241 1.00 95.94 88 ALA A N 1
ATOM 696 C CA . ALA A 1 88 ? -11.718 3.865 15.613 1.00 95.94 88 ALA A CA 1
ATOM 697 C C . ALA A 1 88 ? -13.046 4.413 16.166 1.00 95.94 88 ALA A C 1
ATOM 699 O O . ALA A 1 88 ? -13.058 5.056 17.216 1.00 95.94 88 ALA A O 1
ATOM 700 N N . LEU A 1 89 ? -14.167 4.100 15.505 1.00 96.19 89 LEU A N 1
ATOM 701 C CA . LEU A 1 89 ? -15.501 4.494 15.971 1.00 96.19 89 LEU A CA 1
ATOM 702 C C . LEU A 1 89 ? -15.829 3.879 17.337 1.00 96.19 89 LEU A C 1
ATOM 704 O O . LEU A 1 89 ? -16.282 4.586 18.237 1.00 96.19 89 LEU A O 1
ATOM 708 N N . LEU A 1 90 ? -15.546 2.587 17.514 1.00 94.94 90 LEU A N 1
ATOM 709 C CA . LEU A 1 90 ? -15.806 1.869 18.760 1.00 94.94 90 LEU A CA 1
ATOM 710 C C . LEU A 1 90 ? -14.985 2.418 19.935 1.00 94.94 90 LEU A C 1
ATOM 712 O O . LEU A 1 90 ? -15.505 2.559 21.040 1.00 94.94 90 LEU A O 1
ATOM 716 N N . ILE A 1 91 ? -13.716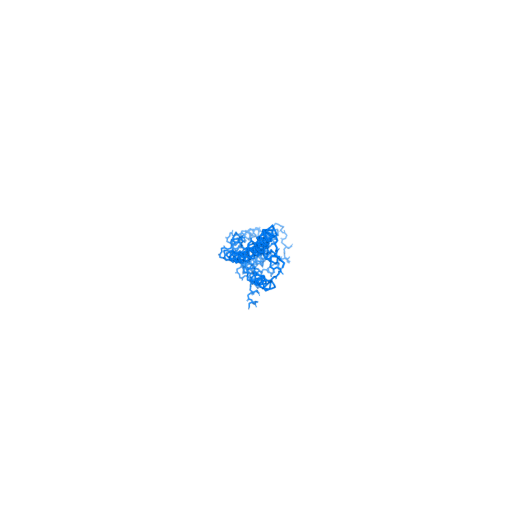 2.770 19.707 1.00 94.56 91 ILE A N 1
ATOM 717 C CA . ILE A 1 91 ? -12.871 3.410 20.724 1.00 94.56 91 ILE A CA 1
ATOM 718 C C . ILE A 1 91 ? -13.479 4.751 21.160 1.00 94.56 91 ILE A C 1
ATOM 720 O O . ILE A 1 91 ? -13.540 5.040 22.357 1.00 94.56 91 ILE A O 1
ATOM 724 N N . ASP A 1 92 ? -13.964 5.562 20.221 1.00 94.19 92 ASP A N 1
ATOM 725 C CA . ASP A 1 92 ? -14.581 6.854 20.535 1.00 94.19 92 ASP A CA 1
ATOM 726 C C . ASP A 1 92 ? -15.918 6.720 21.278 1.00 94.19 92 ASP A C 1
ATOM 728 O O . ASP A 1 92 ? -16.247 7.556 22.128 1.00 94.19 92 ASP A O 1
ATOM 732 N N . GLU A 1 93 ? -16.691 5.671 21.000 1.00 91.94 93 GLU A N 1
ATOM 733 C CA . GLU A 1 93 ? -17.896 5.328 21.761 1.00 91.94 93 GLU A CA 1
ATOM 734 C C . GLU A 1 93 ? -17.554 4.866 23.182 1.00 91.94 93 GLU A C 1
ATOM 736 O O . GLU A 1 93 ? -18.115 5.382 24.155 1.00 91.94 93 GLU A O 1
ATOM 741 N N . LEU A 1 94 ? -16.567 3.980 23.325 1.00 90.69 94 LEU A N 1
ATOM 742 C CA . LEU A 1 94 ? -16.104 3.490 24.620 1.00 90.69 94 LEU A CA 1
ATOM 743 C C . LEU A 1 94 ? -15.573 4.614 25.511 1.00 90.69 94 LEU A C 1
ATOM 745 O O . LEU A 1 94 ? -15.924 4.659 26.689 1.00 90.69 94 LEU A O 1
ATOM 749 N N . LYS A 1 95 ? -14.819 5.576 24.958 1.00 91.31 95 LYS A N 1
ATOM 750 C CA . LYS A 1 95 ? -14.359 6.773 25.691 1.00 91.31 95 LYS A CA 1
ATOM 751 C C . LYS A 1 95 ? -15.522 7.538 26.337 1.00 91.31 95 LYS A C 1
ATOM 753 O O . LYS A 1 95 ? -15.366 8.078 27.430 1.00 91.31 95 LYS A O 1
ATOM 758 N N . LYS A 1 96 ? -16.688 7.598 25.683 1.00 90.38 96 LYS A N 1
ATOM 759 C CA . LYS A 1 96 ? -17.883 8.264 26.231 1.00 90.38 96 LYS A CA 1
ATOM 760 C C . LYS A 1 96 ? -18.546 7.423 27.319 1.00 90.38 96 LYS A C 1
ATOM 762 O O . LYS A 1 96 ? -19.003 7.993 28.306 1.00 90.38 96 LYS A O 1
ATOM 767 N N . SER A 1 97 ? -18.587 6.103 27.129 1.00 86.00 97 SER A N 1
ATOM 768 C CA . SER A 1 97 ? -19.248 5.155 28.031 1.00 86.00 97 SER A CA 1
ATOM 769 C C . SER A 1 97 ? -18.514 4.986 29.364 1.00 86.00 97 SER A C 1
ATOM 771 O O . SER A 1 97 ? -19.166 4.898 30.393 1.00 86.00 97 SER A O 1
ATOM 773 N N . ILE A 1 98 ? -17.176 4.991 29.366 1.00 88.00 98 ILE A N 1
ATOM 774 C CA . ILE A 1 98 ? -16.350 4.712 30.560 1.00 88.00 98 ILE A CA 1
ATO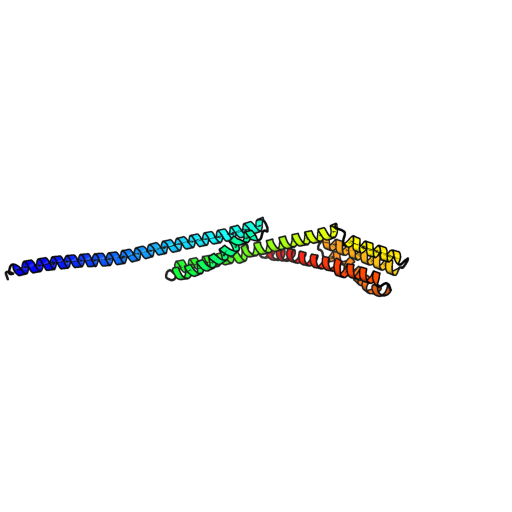M 775 C C . ILE A 1 98 ? -15.796 5.979 31.236 1.00 88.00 98 ILE A C 1
ATOM 777 O O . ILE A 1 98 ? -14.781 5.933 31.934 1.00 88.00 98 ILE A O 1
ATOM 781 N N . ASN A 1 99 ? -16.405 7.143 30.986 1.00 87.56 99 ASN A N 1
ATOM 782 C CA . ASN A 1 99 ? -15.856 8.438 31.410 1.00 87.56 99 ASN A CA 1
ATOM 783 C C . ASN A 1 99 ? -15.731 8.600 32.939 1.00 87.56 99 ASN A C 1
ATOM 785 O O . ASN A 1 99 ? -14.918 9.395 33.412 1.00 87.56 99 ASN A O 1
ATOM 789 N N . ASP A 1 100 ? -16.506 7.829 33.695 1.00 87.25 100 ASP A N 1
ATOM 790 C CA . ASP A 1 100 ? -16.580 7.806 35.150 1.00 87.25 100 ASP A CA 1
ATOM 791 C C . ASP A 1 100 ? -15.638 6.759 35.768 1.00 87.25 100 ASP A C 1
ATOM 793 O O . ASP A 1 100 ? -15.500 6.697 36.992 1.00 87.25 100 ASP A O 1
ATOM 797 N N . ASN A 1 101 ? -14.932 5.985 34.935 1.00 86.38 101 ASN A N 1
ATOM 798 C CA . ASN A 1 101 ? -13.963 4.978 35.345 1.00 86.38 101 ASN A CA 1
ATOM 799 C C . ASN A 1 101 ? -12.550 5.286 34.802 1.00 86.38 101 ASN A C 1
ATOM 801 O O . ASN A 1 101 ? -12.160 4.799 33.733 1.00 86.38 101 ASN A O 1
ATOM 805 N N . PRO A 1 102 ? -11.725 6.037 35.562 1.00 90.06 102 PRO A N 1
ATOM 806 C CA . PRO A 1 102 ? -10.375 6.417 35.143 1.00 90.06 102 PRO A CA 1
ATOM 807 C C . PRO A 1 102 ? -9.478 5.232 34.763 1.00 90.06 102 PRO A C 1
ATOM 809 O O . PRO A 1 102 ? -8.696 5.338 33.821 1.00 90.06 102 PRO A O 1
ATOM 812 N N . SER A 1 103 ? -9.617 4.096 35.456 1.00 87.88 103 SER A N 1
ATOM 813 C CA . SER A 1 103 ? -8.801 2.902 35.195 1.00 87.88 103 SER A CA 1
ATOM 814 C C . SER A 1 103 ? -9.115 2.257 33.839 1.00 87.88 103 SER A C 1
ATOM 816 O O . SER A 1 103 ? -8.206 1.867 33.109 1.00 87.88 103 SER A O 1
ATOM 818 N N . GLN A 1 104 ? -10.395 2.206 33.453 1.00 87.31 104 GLN A N 1
ATOM 819 C CA . GLN A 1 104 ? -10.805 1.697 32.141 1.00 87.31 104 GLN A CA 1
ATOM 820 C C . GLN A 1 104 ? -10.420 2.667 31.019 1.00 87.31 104 GLN A C 1
ATOM 822 O O . GLN A 1 104 ? -9.985 2.231 29.955 1.00 87.31 104 GLN A O 1
ATOM 827 N N . MET A 1 105 ? -10.514 3.976 31.267 1.00 92.19 105 MET A N 1
ATOM 828 C CA . MET A 1 105 ? -10.064 5.004 30.327 1.00 92.19 105 MET A CA 1
ATOM 829 C C . MET A 1 105 ? -8.557 4.907 30.034 1.00 92.19 105 MET A C 1
ATOM 831 O O . MET A 1 105 ? -8.142 5.036 28.883 1.00 92.19 105 MET A O 1
ATOM 835 N N . GLU A 1 106 ? -7.723 4.676 31.052 1.00 92.50 106 GLU A N 1
ATOM 836 C CA . GLU A 1 106 ? -6.275 4.494 30.876 1.00 92.50 106 GLU A CA 1
ATOM 837 C C . GLU A 1 106 ? -5.946 3.225 30.074 1.00 92.50 106 GLU A C 1
ATOM 839 O O . GLU A 1 106 ? -5.126 3.260 29.149 1.00 92.50 106 GLU A O 1
ATOM 844 N N . LEU A 1 107 ? -6.637 2.119 30.367 1.00 89.94 107 LEU A N 1
ATOM 845 C CA . LEU A 1 107 ? -6.493 0.875 29.614 1.00 89.94 107 LEU A CA 1
ATOM 846 C C . LEU A 1 107 ? -6.894 1.059 28.144 1.00 89.94 107 LEU A C 1
ATOM 848 O O . LEU A 1 107 ? -6.145 0.657 27.255 1.00 89.94 107 LEU A O 1
ATOM 852 N N . LEU A 1 108 ? -8.030 1.711 27.876 1.00 93.56 108 LEU A N 1
ATOM 853 C CA . LEU A 1 108 ? -8.500 1.973 26.515 1.00 93.56 108 LEU A CA 1
ATOM 854 C C . LEU A 1 108 ? -7.496 2.815 25.720 1.00 93.56 108 LEU A C 1
ATOM 856 O O . LEU A 1 108 ? -7.182 2.470 24.584 1.00 93.56 108 LEU A O 1
ATOM 860 N N . LYS A 1 109 ? -6.939 3.872 26.325 1.00 94.25 109 LYS A N 1
ATOM 861 C CA . LYS A 1 109 ? -5.877 4.681 25.701 1.00 94.25 109 LYS A CA 1
ATOM 862 C C . LYS A 1 109 ? -4.645 3.848 25.369 1.00 94.25 109 LYS A C 1
ATOM 864 O O . LYS A 1 109 ? -4.059 4.009 24.304 1.00 94.25 109 LYS A O 1
ATOM 869 N N . THR A 1 110 ? -4.255 2.949 26.269 1.00 93.06 110 THR A N 1
ATOM 870 C CA . THR A 1 110 ? -3.121 2.050 26.033 1.00 93.06 110 THR A CA 1
ATOM 871 C C . THR A 1 110 ? -3.393 1.131 24.844 1.00 93.06 110 THR A C 1
ATOM 873 O O . THR A 1 110 ? -2.522 0.964 23.993 1.00 93.06 110 THR A O 1
ATOM 876 N N . ILE A 1 111 ? -4.605 0.576 24.742 1.00 91.06 111 ILE A N 1
ATOM 877 C CA . ILE A 1 111 ? -4.997 -0.270 23.609 1.00 91.06 111 ILE A CA 1
ATOM 878 C C . ILE A 1 111 ? -5.012 0.533 22.303 1.00 91.06 111 ILE A C 1
ATOM 880 O O . ILE A 1 111 ? -4.464 0.067 21.310 1.00 91.06 111 ILE A O 1
ATOM 884 N N . GLU A 1 112 ? -5.574 1.743 22.306 1.00 95.06 112 GLU A N 1
ATOM 885 C CA . GLU A 1 112 ? -5.591 2.645 21.147 1.00 95.06 112 GLU A CA 1
ATOM 886 C C . GLU A 1 112 ? -4.172 2.937 20.638 1.00 95.06 112 GLU A C 1
ATOM 888 O O . GLU A 1 112 ? -3.898 2.791 19.445 1.00 95.06 112 GLU A O 1
ATOM 893 N N . ILE A 1 113 ? -3.246 3.264 21.546 1.00 95.44 113 ILE A N 1
ATOM 894 C CA . ILE A 1 113 ? -1.832 3.480 21.211 1.00 95.44 113 ILE A CA 1
ATOM 895 C C . ILE A 1 113 ? -1.229 2.213 20.602 1.00 95.44 113 ILE A C 1
ATOM 897 O O . ILE A 1 113 ? -0.617 2.277 19.539 1.00 95.44 113 ILE A O 1
ATOM 901 N N . LYS A 1 114 ? -1.422 1.049 21.234 1.00 92.12 114 LYS A N 1
ATOM 902 C CA . LYS A 1 114 ? -0.841 -0.218 20.763 1.00 92.12 114 LYS A CA 1
ATOM 903 C C . LYS A 1 114 ? -1.405 -0.656 19.411 1.00 92.12 114 LYS A C 1
ATOM 905 O O . LYS A 1 114 ? -0.649 -1.139 18.572 1.00 92.12 114 LYS A O 1
ATOM 910 N N . ALA A 1 115 ? -2.699 -0.453 19.174 1.00 92.62 115 ALA A N 1
ATOM 911 C CA . ALA A 1 115 ? -3.328 -0.717 17.885 1.00 92.62 115 ALA A CA 1
ATOM 912 C C . ALA A 1 115 ? -2.777 0.213 16.789 1.00 92.62 115 ALA A C 1
ATOM 914 O O . ALA A 1 115 ? -2.453 -0.253 15.698 1.00 92.62 115 ALA A O 1
ATOM 915 N N . GLY A 1 116 ? -2.600 1.504 17.091 1.00 93.50 116 GLY A N 1
ATOM 916 C CA . GLY A 1 116 ? -1.991 2.467 16.169 1.00 93.50 116 GLY A CA 1
ATOM 917 C C . GLY A 1 116 ? -0.512 2.183 15.873 1.00 93.50 116 GLY A C 1
ATOM 918 O O . GLY A 1 116 ? -0.067 2.309 14.730 1.00 93.50 116 GLY A O 1
ATOM 919 N N . GLU A 1 117 ? 0.261 1.758 16.876 1.00 91.12 117 GLU A N 1
ATOM 920 C CA . GLU A 1 117 ? 1.651 1.316 16.706 1.00 91.12 117 GLU A CA 1
ATOM 921 C C . GLU A 1 117 ? 1.736 0.080 15.807 1.00 91.12 117 GLU A C 1
ATOM 923 O O . GLU A 1 117 ? 2.504 0.079 14.848 1.00 91.12 117 GLU A O 1
ATOM 928 N N . TRP A 1 118 ? 0.920 -0.946 16.064 1.00 93.81 118 TRP A N 1
ATOM 929 C CA . TRP A 1 118 ? 0.864 -2.141 15.221 1.00 93.81 118 TRP A CA 1
ATOM 930 C C . TRP A 1 118 ? 0.498 -1.800 13.771 1.00 93.81 118 TRP A C 1
ATOM 932 O O . TRP A 1 118 ? 1.143 -2.274 12.834 1.00 93.81 118 TRP A O 1
ATOM 942 N N . ASP A 1 119 ? -0.490 -0.931 13.574 1.00 92.06 119 ASP A N 1
ATOM 943 C CA . ASP A 1 119 ? -0.914 -0.518 12.242 1.00 92.06 119 ASP A CA 1
ATOM 944 C C . ASP A 1 119 ? 0.191 0.228 11.480 1.00 92.06 119 ASP A C 1
ATOM 946 O O . ASP A 1 119 ? 0.495 -0.104 10.332 1.00 92.06 119 ASP A O 1
ATOM 950 N N . SER A 1 120 ? 0.808 1.225 12.116 1.00 87.06 120 SER A N 1
ATOM 951 C CA . SER A 1 120 ? 1.805 2.087 11.473 1.00 87.06 120 SER A CA 1
ATOM 952 C C . SER A 1 120 ? 3.160 1.404 11.278 1.00 87.06 120 SER A C 1
ATOM 954 O O . SER A 1 120 ? 3.791 1.586 10.236 1.00 87.06 120 SER A O 1
ATOM 956 N N . GLN A 1 121 ? 3.607 0.603 12.247 1.00 81.81 121 GLN A N 1
ATOM 957 C CA . GLN A 1 121 ? 4.941 -0.003 12.238 1.00 81.81 121 GLN A CA 1
ATOM 958 C C . GLN A 1 121 ? 4.959 -1.373 11.551 1.00 81.81 121 GLN A C 1
ATOM 960 O O . GLN A 1 121 ? 5.980 -1.744 10.971 1.00 81.81 121 GLN A O 1
ATOM 965 N N . ALA A 1 122 ? 3.842 -2.108 11.572 1.00 82.88 122 ALA A N 1
ATOM 966 C CA . ALA A 1 122 ? 3.743 -3.431 10.965 1.00 82.88 122 ALA A CA 1
ATOM 967 C C . ALA A 1 122 ? 2.764 -3.453 9.786 1.00 82.88 122 ALA A C 1
ATOM 969 O O . ALA A 1 122 ? 3.202 -3.588 8.644 1.00 82.88 122 ALA A O 1
ATOM 970 N N . ALA A 1 123 ? 1.457 -3.309 10.025 1.00 86.69 123 ALA A N 1
ATOM 971 C CA . ALA A 1 123 ? 0.454 -3.664 9.019 1.00 86.69 123 ALA A CA 1
ATOM 972 C C . ALA A 1 123 ? 0.544 -2.820 7.740 1.00 86.69 123 ALA A C 1
ATOM 974 O O . ALA A 1 123 ? 0.753 -3.354 6.647 1.00 86.69 123 ALA A O 1
ATOM 975 N N . SER A 1 124 ? 0.476 -1.495 7.878 1.00 86.75 124 SER A N 1
ATOM 976 C CA . SER A 1 124 ? 0.584 -0.553 6.759 1.00 86.75 124 SER A CA 1
ATOM 977 C C . SER A 1 124 ? 1.919 -0.691 6.026 1.00 86.75 124 SER A C 1
ATOM 979 O O . SER A 1 124 ? 1.972 -0.588 4.799 1.00 86.75 124 SER A O 1
ATOM 981 N N . ARG A 1 125 ? 2.998 -0.962 6.770 1.00 84.31 125 ARG A N 1
ATOM 982 C CA . ARG A 1 125 ? 4.348 -1.125 6.224 1.00 84.31 125 ARG A CA 1
ATOM 983 C C . ARG A 1 125 ? 4.493 -2.412 5.416 1.00 84.31 125 ARG A C 1
ATOM 985 O O . ARG A 1 125 ? 5.046 -2.385 4.324 1.00 84.31 125 ARG A O 1
ATOM 992 N N . TYR A 1 126 ? 3.975 -3.539 5.896 1.00 82.56 126 TYR A N 1
ATOM 993 C CA . TYR A 1 126 ? 4.009 -4.780 5.121 1.00 82.56 126 TYR A CA 1
ATOM 994 C C . TYR A 1 126 ? 3.124 -4.702 3.878 1.00 82.56 126 TYR A C 1
ATOM 996 O O . TYR A 1 126 ? 3.520 -5.181 2.815 1.00 82.56 126 TYR A O 1
ATOM 1004 N N . ILE A 1 127 ? 1.953 -4.065 3.980 1.00 87.50 127 ILE A N 1
ATOM 1005 C CA . ILE A 1 127 ? 1.069 -3.838 2.831 1.00 87.50 127 ILE A CA 1
ATOM 1006 C C . ILE A 1 127 ? 1.776 -2.990 1.770 1.00 87.50 127 ILE A C 1
ATOM 1008 O O . ILE A 1 127 ? 1.729 -3.333 0.589 1.00 87.50 127 ILE A O 1
ATOM 1012 N N . SER A 1 128 ? 2.447 -1.904 2.166 1.00 85.06 128 SER A N 1
ATOM 1013 C CA . SER A 1 128 ? 3.149 -1.039 1.215 1.00 85.06 128 SER A CA 1
ATOM 1014 C C . SER A 1 128 ? 4.299 -1.767 0.519 1.00 85.06 128 SER A C 1
ATOM 1016 O O . SER A 1 128 ? 4.354 -1.737 -0.708 1.00 85.06 128 SER A O 1
ATOM 1018 N N . ILE A 1 129 ? 5.132 -2.497 1.268 1.00 79.69 129 ILE A N 1
ATOM 1019 C CA . ILE A 1 129 ? 6.219 -3.323 0.714 1.00 79.69 129 ILE A CA 1
ATOM 1020 C C . ILE A 1 129 ? 5.655 -4.346 -0.278 1.00 79.69 129 ILE A C 1
ATOM 1022 O O . ILE A 1 129 ? 6.117 -4.467 -1.410 1.00 79.69 129 ILE A O 1
ATOM 1026 N N . ARG A 1 130 ? 4.595 -5.067 0.101 1.00 85.31 130 ARG A N 1
ATOM 1027 C CA . ARG A 1 130 ? 4.001 -6.073 -0.784 1.00 85.31 130 ARG A CA 1
ATOM 1028 C C . ARG A 1 130 ? 3.431 -5.458 -2.066 1.00 85.31 130 ARG A C 1
ATOM 1030 O O . ARG A 1 130 ? 3.599 -6.055 -3.127 1.00 85.31 130 ARG A O 1
ATOM 1037 N N . ARG A 1 131 ? 2.797 -4.280 -1.999 1.00 85.38 131 ARG A N 1
ATOM 1038 C CA . ARG A 1 131 ? 2.351 -3.541 -3.195 1.00 85.38 131 ARG A CA 1
ATOM 1039 C C . ARG A 1 131 ? 3.529 -3.168 -4.095 1.00 85.38 131 ARG A C 1
ATOM 1041 O O . ARG A 1 131 ? 3.438 -3.393 -5.300 1.00 85.38 131 ARG A O 1
ATOM 1048 N N . SER A 1 132 ? 4.623 -2.654 -3.528 1.00 76.38 132 SER A N 1
ATOM 1049 C CA . SER A 1 132 ? 5.845 -2.319 -4.275 1.00 76.38 132 SER A CA 1
ATOM 1050 C C . SER A 1 132 ? 6.381 -3.522 -5.054 1.00 76.38 132 SER A C 1
ATOM 1052 O O . SER A 1 132 ? 6.621 -3.404 -6.254 1.00 76.38 132 SER A O 1
ATOM 1054 N N . ILE A 1 133 ? 6.471 -4.695 -4.414 1.00 75.50 133 ILE A N 1
ATOM 1055 C CA . ILE A 1 133 ? 6.923 -5.943 -5.053 1.00 75.50 133 ILE A CA 1
ATOM 1056 C C . ILE A 1 133 ? 6.008 -6.341 -6.220 1.00 75.50 133 ILE A C 1
ATOM 1058 O O . ILE A 1 133 ? 6.490 -6.640 -7.307 1.00 75.50 133 ILE A O 1
ATOM 1062 N N . ILE A 1 134 ? 4.684 -6.305 -6.035 1.00 79.25 134 ILE A N 1
ATOM 1063 C CA . ILE A 1 134 ? 3.726 -6.671 -7.096 1.00 79.25 134 ILE A CA 1
ATOM 1064 C C . ILE A 1 134 ? 3.851 -5.733 -8.302 1.00 79.25 134 ILE A C 1
ATOM 1066 O O . ILE A 1 134 ? 3.846 -6.186 -9.448 1.00 79.25 134 ILE A O 1
ATOM 1070 N N . HIS A 1 135 ? 3.972 -4.426 -8.057 1.00 77.81 135 HIS A N 1
ATOM 1071 C CA . HIS A 1 135 ? 4.181 -3.443 -9.119 1.00 77.81 135 HIS A CA 1
ATOM 1072 C C . HIS A 1 135 ? 5.510 -3.665 -9.847 1.00 77.81 135 HIS A C 1
ATOM 1074 O O . HIS A 1 135 ? 5.545 -3.624 -11.079 1.00 77.81 135 HIS A O 1
ATOM 1080 N N . PHE A 1 136 ? 6.579 -3.947 -9.100 1.00 74.56 136 PHE A N 1
ATOM 1081 C CA . PHE A 1 136 ? 7.888 -4.280 -9.650 1.00 74.56 136 PHE A CA 1
ATOM 1082 C C . PHE A 1 136 ? 7.834 -5.518 -10.555 1.00 74.56 136 PHE A C 1
ATOM 1084 O O . PHE A 1 136 ? 8.285 -5.459 -11.700 1.00 74.56 136 PHE A O 1
ATOM 1091 N N . ASP A 1 137 ? 7.218 -6.609 -10.096 1.00 75.12 137 ASP A N 1
ATOM 1092 C CA . ASP A 1 137 ? 7.077 -7.848 -10.868 1.00 75.12 137 ASP A CA 1
ATOM 1093 C C . ASP A 1 137 ? 6.265 -7.634 -12.153 1.00 75.12 137 ASP A C 1
ATOM 1095 O O . ASP A 1 137 ? 6.645 -8.108 -13.227 1.00 75.12 137 A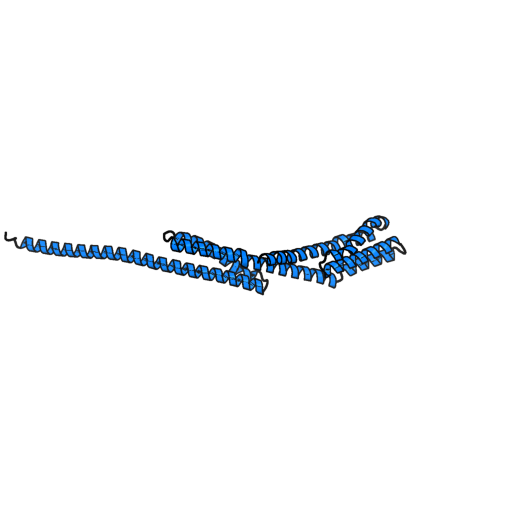SP A O 1
ATOM 1099 N N . ALA A 1 138 ? 5.166 -6.878 -12.078 1.00 77.81 138 ALA A N 1
ATOM 1100 C CA . ALA A 1 138 ? 4.351 -6.551 -13.244 1.00 77.81 138 ALA A CA 1
ATOM 1101 C C . ALA A 1 138 ? 5.148 -5.766 -14.300 1.00 77.81 138 ALA A C 1
ATOM 1103 O O . ALA A 1 138 ? 5.102 -6.099 -15.488 1.00 77.81 138 ALA A O 1
ATOM 1104 N N . LEU A 1 139 ? 5.913 -4.761 -13.868 1.00 73.38 139 LEU A N 1
ATOM 1105 C CA . LEU A 1 139 ? 6.735 -3.930 -14.746 1.00 73.38 139 LEU A CA 1
ATOM 1106 C C . LEU A 1 139 ? 7.900 -4.724 -15.359 1.00 73.38 139 LEU A C 1
ATOM 1108 O O . LEU A 1 139 ? 8.166 -4.613 -16.558 1.00 73.38 139 LEU A O 1
ATOM 1112 N N . ASN A 1 140 ? 8.540 -5.598 -14.578 1.00 69.69 140 ASN A N 1
ATOM 1113 C CA . ASN A 1 140 ? 9.568 -6.517 -15.071 1.00 69.69 140 ASN A CA 1
ATOM 1114 C C . ASN A 1 140 ? 9.027 -7.464 -16.146 1.00 69.69 140 ASN A C 1
ATOM 1116 O O . ASN A 1 140 ? 9.647 -7.615 -17.198 1.00 69.69 140 ASN A O 1
ATOM 1120 N N . ASN A 1 141 ? 7.858 -8.065 -15.922 1.00 76.56 141 ASN A N 1
ATOM 1121 C CA . ASN A 1 141 ? 7.239 -8.968 -16.892 1.00 76.56 141 ASN A CA 1
ATOM 1122 C C . ASN A 1 141 ? 6.877 -8.248 -18.198 1.00 76.56 141 ASN A C 1
ATOM 1124 O O . ASN A 1 141 ? 7.086 -8.793 -19.284 1.00 76.56 141 ASN A O 1
ATOM 1128 N N . GLN A 1 142 ? 6.387 -7.006 -18.118 1.00 76.75 142 GLN A N 1
ATOM 1129 C CA . GLN A 1 142 ? 6.147 -6.180 -19.304 1.00 76.75 142 GLN A CA 1
ATOM 1130 C C . GLN A 1 142 ? 7.441 -5.893 -20.071 1.00 76.75 142 GLN A C 1
ATOM 1132 O O . GLN A 1 142 ? 7.462 -6.007 -21.299 1.00 76.75 142 GLN A O 1
ATOM 1137 N N . LEU A 1 143 ? 8.524 -5.565 -19.365 1.00 70.38 143 LEU A N 1
ATOM 1138 C CA . LEU A 1 143 ? 9.817 -5.312 -19.989 1.00 70.38 143 LEU A CA 1
ATOM 1139 C C . LEU A 1 143 ? 10.371 -6.562 -20.689 1.00 70.38 143 LEU A C 1
ATOM 1141 O O . LEU A 1 143 ? 10.753 -6.490 -21.856 1.00 70.38 143 LEU A O 1
ATOM 1145 N N . ILE A 1 144 ? 10.364 -7.713 -20.010 1.00 71.88 144 ILE A N 1
ATOM 1146 C CA . ILE A 1 144 ? 10.814 -8.993 -20.578 1.00 71.88 144 ILE A CA 1
ATOM 1147 C C . ILE A 1 144 ? 9.987 -9.346 -21.819 1.00 71.88 144 ILE A C 1
ATOM 1149 O O . ILE A 1 144 ? 10.556 -9.715 -22.844 1.00 71.88 144 ILE A O 1
ATOM 1153 N N . SER A 1 145 ? 8.665 -9.165 -21.765 1.00 76.81 145 SER A N 1
ATOM 1154 C CA . SER A 1 145 ? 7.775 -9.390 -22.908 1.00 76.81 145 SER A CA 1
ATOM 1155 C C . SER A 1 145 ? 8.126 -8.492 -24.100 1.00 76.81 145 SER A C 1
ATOM 1157 O O . SER A 1 145 ? 8.225 -8.974 -25.226 1.00 76.81 145 SER A O 1
ATOM 1159 N N . ARG A 1 146 ? 8.412 -7.199 -23.882 1.00 72.75 146 ARG A N 1
ATOM 1160 C CA . ARG A 1 146 ? 8.851 -6.288 -24.961 1.00 72.75 146 ARG A CA 1
ATOM 1161 C C . ARG A 1 146 ? 10.169 -6.729 -25.605 1.00 72.75 146 ARG A C 1
ATOM 1163 O O . ARG A 1 146 ? 10.305 -6.614 -26.822 1.00 72.75 146 ARG A O 1
ATOM 1170 N N . ILE A 1 147 ? 11.111 -7.244 -24.813 1.00 71.69 147 ILE A N 1
ATOM 1171 C CA . ILE A 1 147 ? 12.383 -7.785 -25.313 1.00 71.69 147 ILE A CA 1
ATOM 1172 C C . ILE A 1 147 ? 12.143 -9.072 -26.118 1.00 71.69 147 ILE A C 1
ATOM 1174 O O . ILE A 1 147 ? 12.677 -9.216 -27.217 1.00 71.69 147 ILE A O 1
ATOM 1178 N N . GLN A 1 148 ? 11.328 -9.995 -25.598 1.00 72.62 148 GLN A N 1
ATOM 1179 C CA . GLN A 1 148 ? 11.034 -11.284 -26.237 1.00 72.62 148 GLN A CA 1
ATOM 1180 C C . GLN A 1 148 ? 10.231 -11.138 -27.535 1.00 72.62 148 GLN A C 1
ATOM 1182 O O . GLN A 1 148 ? 10.494 -11.860 -28.492 1.00 72.62 148 GLN A O 1
ATOM 1187 N N . ASN A 1 149 ? 9.308 -10.176 -27.598 1.00 78.31 149 ASN A N 1
ATOM 1188 C CA . ASN A 1 149 ? 8.481 -9.915 -28.778 1.00 78.31 149 ASN A CA 1
ATOM 1189 C C . ASN A 1 149 ? 9.236 -9.204 -29.914 1.00 78.31 149 ASN A C 1
ATOM 1191 O O . ASN A 1 149 ? 8.622 -8.844 -30.910 1.00 78.31 149 ASN A O 1
ATOM 1195 N N . GLY A 1 150 ? 10.545 -8.967 -29.778 1.00 78.62 150 GLY A N 1
ATOM 1196 C CA . GLY A 1 150 ? 11.385 -8.510 -30.885 1.00 78.62 150 GLY A CA 1
ATOM 1197 C C . GLY A 1 150 ? 11.227 -7.041 -31.281 1.00 78.62 150 GLY A C 1
ATOM 1198 O O . GLY A 1 150 ? 11.912 -6.616 -32.199 1.00 78.62 150 GLY A O 1
ATOM 1199 N N . ILE A 1 151 ? 10.441 -6.225 -30.569 1.00 79.50 151 ILE A N 1
ATOM 1200 C CA . ILE A 1 151 ? 10.153 -4.825 -30.951 1.00 79.50 151 ILE A CA 1
ATOM 1201 C C . ILE A 1 151 ? 11.437 -4.014 -31.208 1.00 79.50 151 ILE A C 1
ATOM 1203 O O . ILE A 1 151 ? 11.529 -3.264 -32.179 1.00 79.50 151 ILE A O 1
ATOM 1207 N N . GLY A 1 152 ? 12.451 -4.164 -30.351 1.00 79.56 152 GLY A N 1
ATOM 1208 C CA . GLY A 1 152 ? 13.742 -3.494 -30.541 1.00 79.56 152 GLY A CA 1
ATOM 1209 C C . GLY A 1 152 ? 14.534 -4.027 -31.725 1.00 79.56 152 GLY A C 1
ATOM 1210 O O . GLY A 1 152 ? 15.195 -3.251 -32.410 1.00 79.56 152 GLY A O 1
ATOM 1211 N N . LYS A 1 153 ? 14.438 -5.336 -31.977 1.00 83.94 153 LYS A N 1
ATOM 1212 C CA . LYS A 1 153 ? 15.062 -5.990 -33.125 1.00 83.94 153 LYS A CA 1
ATOM 1213 C C . LYS A 1 153 ? 14.415 -5.517 -34.425 1.00 83.94 153 LYS A C 1
ATOM 1215 O O . LYS A 1 153 ? 15.154 -5.109 -35.308 1.00 83.94 153 LYS A O 1
ATOM 1220 N N . ASP A 1 154 ? 13.089 -5.470 -34.499 1.00 87.81 154 ASP A N 1
ATOM 1221 C CA . ASP A 1 154 ? 12.350 -5.025 -35.686 1.00 87.81 154 ASP A CA 1
ATOM 1222 C C . ASP A 1 154 ? 12.682 -3.571 -36.040 1.00 87.81 154 ASP A C 1
ATOM 1224 O O . ASP A 1 154 ? 12.969 -3.250 -37.193 1.00 87.81 154 ASP A O 1
ATOM 1228 N N . LYS A 1 155 ? 12.727 -2.683 -35.036 1.00 86.50 155 LYS A N 1
ATOM 1229 C CA . LYS A 1 155 ? 13.148 -1.289 -35.242 1.00 86.50 155 LYS A CA 1
ATOM 1230 C C . LYS A 1 155 ? 14.606 -1.191 -35.711 1.00 86.50 155 LYS A C 1
ATOM 1232 O O . LYS A 1 155 ? 14.901 -0.403 -36.605 1.00 86.50 155 LYS A O 1
ATOM 1237 N N . MET A 1 156 ? 15.514 -1.987 -35.140 1.00 87.75 156 MET A N 1
ATOM 1238 C CA . MET A 1 156 ? 16.920 -2.017 -35.561 1.00 87.75 156 MET A CA 1
ATOM 1239 C C . MET A 1 156 ? 17.105 -2.612 -36.960 1.00 87.75 156 MET A C 1
ATOM 1241 O O . MET A 1 156 ? 17.956 -2.137 -37.705 1.00 87.75 156 MET A O 1
ATOM 1245 N N . ASP A 1 157 ? 16.316 -3.618 -37.333 1.00 90.00 157 ASP A N 1
ATOM 1246 C CA . ASP A 1 157 ? 16.342 -4.231 -38.662 1.00 90.00 157 ASP A CA 1
ATOM 1247 C C . ASP A 1 157 ? 15.846 -3.237 -39.726 1.00 90.00 157 ASP A C 1
ATOM 1249 O O . ASP A 1 157 ? 16.524 -3.055 -40.734 1.00 90.00 157 ASP A O 1
ATOM 1253 N N . ALA A 1 158 ? 14.782 -2.471 -39.452 1.00 89.50 158 ALA A N 1
ATOM 1254 C CA . ALA A 1 158 ? 14.341 -1.388 -40.340 1.00 89.50 158 ALA A CA 1
ATOM 1255 C C . ALA A 1 158 ? 15.427 -0.313 -40.553 1.00 89.50 158 ALA A C 1
ATOM 1257 O O . ALA A 1 158 ? 15.622 0.190 -41.660 1.00 89.50 158 ALA A O 1
ATOM 1258 N N . ILE A 1 159 ? 16.176 0.030 -39.499 1.00 89.06 159 ILE A N 1
ATOM 1259 C CA . ILE A 1 159 ? 17.288 0.986 -39.595 1.00 89.06 159 ILE A CA 1
ATOM 1260 C C . ILE A 1 159 ? 18.453 0.400 -40.405 1.00 89.06 159 ILE A C 1
ATOM 1262 O O . ILE A 1 159 ? 19.035 1.115 -41.223 1.00 89.06 159 ILE A O 1
ATOM 1266 N N . ARG A 1 160 ? 18.774 -0.891 -40.224 1.00 89.44 160 ARG A N 1
ATOM 1267 C CA . ARG A 1 160 ? 19.790 -1.597 -41.028 1.00 89.44 160 ARG A CA 1
ATOM 1268 C C . ARG A 1 160 ? 19.432 -1.568 -42.512 1.00 89.44 160 ARG A C 1
ATOM 1270 O O . ARG A 1 160 ? 20.266 -1.160 -43.312 1.00 89.44 160 ARG A O 1
ATOM 1277 N N . GLU A 1 161 ? 18.191 -1.901 -42.862 1.00 89.50 161 GLU A N 1
ATOM 1278 C CA . GLU A 1 161 ? 17.715 -1.884 -44.252 1.00 89.50 161 GLU A CA 1
ATOM 1279 C C . GLU A 1 161 ? 17.839 -0.493 -44.892 1.00 89.50 161 GLU A C 1
ATOM 1281 O O . GLU A 1 161 ? 18.322 -0.359 -46.020 1.00 89.50 161 GLU A O 1
ATOM 1286 N N . LEU A 1 162 ? 17.470 0.566 -44.163 1.00 87.12 162 LEU A N 1
ATOM 1287 C CA . LEU A 1 162 ? 17.614 1.940 -44.647 1.00 87.12 162 LEU A CA 1
ATOM 1288 C C . LEU A 1 162 ? 19.081 2.332 -44.848 1.00 87.12 162 LEU A C 1
ATOM 1290 O O . LEU A 1 162 ? 19.407 2.965 -45.854 1.00 87.12 162 LEU A O 1
ATOM 1294 N N . ILE A 1 163 ? 19.970 1.947 -43.931 1.00 87.00 163 ILE A N 1
ATOM 1295 C CA . ILE A 1 163 ? 21.412 2.203 -44.049 1.00 87.00 163 ILE A CA 1
ATOM 1296 C C . ILE A 1 163 ? 22.007 1.464 -45.250 1.00 87.00 163 ILE A C 1
ATOM 1298 O O . ILE A 1 163 ? 22.777 2.066 -45.999 1.00 87.00 163 ILE A O 1
ATOM 1302 N N . ASP A 1 164 ? 21.617 0.211 -45.472 1.00 86.12 164 ASP A N 1
ATOM 1303 C CA . ASP A 1 164 ? 22.086 -0.591 -46.603 1.00 86.12 164 ASP A CA 1
ATOM 1304 C C . ASP A 1 164 ? 21.601 -0.009 -47.939 1.00 86.12 164 ASP A C 1
ATOM 1306 O O . ASP A 1 164 ? 22.375 0.097 -48.896 1.00 86.12 164 ASP A O 1
ATOM 1310 N N . SER A 1 165 ? 20.353 0.474 -47.990 1.00 84.56 165 SER A N 1
ATOM 1311 C CA . SER A 1 165 ? 19.804 1.166 -49.166 1.00 84.56 165 SER A CA 1
ATOM 1312 C C . SER A 1 165 ? 20.520 2.487 -49.483 1.00 84.56 165 SER A C 1
ATOM 1314 O O . SER A 1 165 ? 20.548 2.925 -50.634 1.00 84.56 165 SER A O 1
ATOM 1316 N N . TYR A 1 166 ? 21.141 3.109 -48.475 1.00 77.94 166 TYR A N 1
ATOM 1317 C CA . TYR A 1 166 ? 21.854 4.382 -48.592 1.00 77.94 166 TYR A CA 1
ATOM 1318 C C . TYR A 1 166 ? 23.285 4.237 -49.157 1.00 77.94 166 TYR A C 1
ATOM 1320 O O . TYR A 1 166 ? 23.982 5.235 -49.364 1.00 77.94 166 TYR A O 1
ATOM 1328 N N . GLY A 1 167 ? 23.733 3.009 -49.450 1.00 70.75 167 GLY A N 1
ATOM 1329 C CA . GLY A 1 167 ? 25.028 2.713 -50.070 1.00 70.75 167 GLY A CA 1
ATOM 1330 C C . GLY A 1 167 ? 26.217 2.733 -49.098 1.00 70.75 167 GLY A C 1
ATOM 1331 O O . GLY A 1 167 ? 26.067 2.795 -47.880 1.00 70.75 167 GLY A O 1
ATOM 1332 N N . THR A 1 168 ? 27.449 2.679 -49.622 1.00 66.50 168 THR A N 1
ATOM 1333 C CA . THR A 1 168 ? 28.701 2.475 -48.856 1.00 66.50 168 THR A CA 1
ATOM 1334 C C . THR A 1 168 ? 29.167 3.690 -48.030 1.00 66.50 168 THR A C 1
ATOM 1336 O O . THR A 1 168 ? 30.363 3.964 -47.913 1.00 66.50 168 THR A O 1
ATOM 1339 N N . ASN A 1 169 ? 28.250 4.415 -47.393 1.00 78.56 169 ASN A N 1
ATOM 1340 C CA . ASN A 1 169 ? 28.538 5.603 -46.600 1.00 78.56 169 ASN A CA 1
ATOM 1341 C C . ASN A 1 169 ? 29.212 5.236 -45.259 1.00 78.56 169 ASN A C 1
ATOM 1343 O O . ASN A 1 169 ? 28.668 4.499 -44.433 1.00 78.56 169 ASN A O 1
ATOM 1347 N N . SER A 1 170 ? 30.423 5.748 -45.024 1.00 82.75 170 SER A N 1
ATOM 1348 C CA . SER A 1 170 ? 31.171 5.531 -43.775 1.00 82.75 170 SER A CA 1
ATOM 1349 C C . SER A 1 170 ? 30.492 6.171 -42.560 1.00 82.75 170 SER A C 1
ATOM 1351 O O . SER A 1 170 ? 30.602 5.648 -41.451 1.00 82.75 170 SER A O 1
ATOM 1353 N N . THR A 1 171 ? 29.737 7.255 -42.761 1.00 84.38 171 THR A N 1
ATOM 1354 C CA . THR A 1 171 ? 28.944 7.912 -41.713 1.00 84.38 171 THR A CA 1
ATOM 1355 C C . THR A 1 171 ? 27.788 7.022 -41.276 1.00 84.38 171 THR A C 1
ATOM 1357 O O . THR A 1 171 ? 27.619 6.808 -40.079 1.00 84.38 171 THR A O 1
ATOM 1360 N N . ALA A 1 172 ? 27.048 6.443 -42.228 1.00 83.25 172 ALA A N 1
ATOM 1361 C CA . ALA A 1 172 ? 25.924 5.556 -41.933 1.00 83.25 172 ALA A CA 1
ATOM 1362 C C . ALA A 1 172 ? 26.384 4.280 -41.203 1.00 83.25 172 ALA A C 1
ATOM 1364 O O . ALA A 1 172 ? 25.809 3.913 -40.182 1.00 83.25 172 ALA A O 1
ATOM 1365 N N . ARG A 1 173 ? 27.509 3.680 -41.623 1.00 84.38 173 ARG A N 1
ATOM 1366 C CA . ARG A 1 173 ? 28.126 2.546 -40.905 1.00 84.38 173 ARG A CA 1
ATOM 1367 C C . ARG A 1 173 ? 28.554 2.896 -39.479 1.00 84.38 173 ARG A C 1
ATOM 1369 O O . ARG A 1 173 ? 28.351 2.096 -38.571 1.00 84.38 173 ARG A O 1
ATOM 1376 N N . ARG A 1 174 ? 29.127 4.084 -39.258 1.00 88.69 174 ARG A N 1
ATOM 1377 C CA . ARG A 1 174 ? 29.505 4.536 -37.908 1.00 88.69 174 ARG A CA 1
ATOM 1378 C C . ARG A 1 174 ? 28.281 4.762 -37.021 1.00 88.69 174 ARG A C 1
ATOM 1380 O O . ARG A 1 174 ? 28.326 4.430 -35.843 1.00 88.69 174 ARG A O 1
ATOM 1387 N N . ILE A 1 175 ? 27.199 5.298 -37.585 1.00 88.81 175 ILE A N 1
ATOM 1388 C CA . ILE A 1 175 ? 25.924 5.462 -36.879 1.00 88.81 175 ILE A CA 1
ATOM 1389 C C . ILE A 1 175 ? 25.359 4.098 -36.493 1.00 88.81 175 ILE A C 1
ATOM 1391 O O . ILE A 1 175 ? 25.035 3.909 -35.327 1.00 88.81 175 ILE A O 1
ATOM 1395 N N . MET A 1 176 ? 25.358 3.124 -37.409 1.00 89.56 176 MET A N 1
ATOM 1396 C CA . MET A 1 176 ? 24.949 1.756 -37.088 1.00 89.56 176 MET A CA 1
ATOM 1397 C C . MET A 1 176 ? 25.787 1.152 -35.953 1.00 89.56 176 MET A C 1
ATOM 1399 O O . MET A 1 176 ? 25.231 0.560 -35.033 1.00 89.56 176 MET A O 1
ATOM 1403 N N . GLY A 1 177 ? 27.113 1.332 -35.981 1.00 90.69 177 GLY A N 1
ATOM 1404 C CA . GLY A 1 177 ? 28.002 0.889 -34.902 1.00 90.69 177 GLY A CA 1
ATOM 1405 C C . GLY A 1 177 ? 27.628 1.499 -33.549 1.00 90.69 177 GLY A C 1
ATOM 1406 O O . GLY A 1 177 ? 27.426 0.766 -32.586 1.00 90.69 177 GLY A O 1
ATOM 1407 N N . ASN A 1 178 ? 27.423 2.820 -33.501 1.00 92.50 178 ASN A N 1
ATOM 1408 C CA . ASN A 1 178 ? 26.971 3.496 -32.284 1.00 92.50 178 ASN A CA 1
ATOM 1409 C C . ASN A 1 178 ? 25.610 2.962 -31.807 1.00 92.50 178 ASN A C 1
ATOM 1411 O O . ASN A 1 178 ? 25.416 2.792 -30.611 1.00 92.50 178 ASN A O 1
ATOM 1415 N N . MET A 1 179 ? 24.674 2.674 -32.717 1.00 92.19 179 MET A N 1
ATOM 1416 C CA . MET A 1 179 ? 23.367 2.120 -32.349 1.00 92.19 179 MET A CA 1
ATOM 1417 C C . MET A 1 179 ? 23.454 0.690 -31.807 1.00 92.19 179 MET A C 1
ATOM 1419 O O . MET A 1 179 ? 22.691 0.336 -30.915 1.00 92.19 179 MET A O 1
ATOM 1423 N N . ILE A 1 180 ? 24.391 -0.127 -32.294 1.00 91.00 180 ILE A N 1
ATOM 1424 C CA . ILE A 1 180 ? 24.653 -1.466 -31.741 1.00 91.00 180 ILE A CA 1
ATOM 1425 C C . ILE A 1 180 ? 25.232 -1.359 -30.328 1.00 91.00 180 ILE A C 1
ATOM 1427 O O . ILE A 1 180 ? 24.793 -2.085 -29.433 1.00 91.00 180 ILE A O 1
ATOM 1431 N N . ASP A 1 181 ? 26.174 -0.439 -30.107 1.00 91.81 181 ASP A N 1
ATOM 1432 C CA . ASP A 1 181 ? 26.707 -0.160 -28.769 1.00 91.81 181 ASP A CA 1
ATOM 1433 C C . ASP A 1 181 ? 25.580 0.299 -27.833 1.00 91.81 181 ASP A C 1
ATOM 1435 O O . ASP A 1 181 ? 25.477 -0.172 -26.697 1.00 91.81 181 ASP A O 1
ATOM 1439 N N . MET A 1 182 ? 24.669 1.139 -28.340 1.00 94.38 182 MET A N 1
ATOM 1440 C CA . MET A 1 182 ? 23.478 1.558 -27.608 1.00 94.38 182 MET A CA 1
ATOM 1441 C C . MET A 1 182 ? 22.552 0.400 -27.270 1.00 94.38 182 MET A C 1
ATOM 1443 O O . MET A 1 182 ? 22.161 0.254 -26.115 1.00 94.38 182 MET A O 1
ATOM 1447 N N . GLU A 1 183 ? 22.219 -0.450 -28.236 1.00 90.56 183 GLU A N 1
ATOM 1448 C CA . GLU A 1 183 ? 21.380 -1.623 -28.002 1.00 90.56 183 GLU A CA 1
ATOM 1449 C C . GLU A 1 183 ? 22.020 -2.570 -26.974 1.00 90.56 183 GLU A C 1
ATOM 1451 O O . GLU A 1 183 ? 21.329 -3.119 -26.114 1.00 90.56 183 GLU A O 1
ATOM 1456 N N . THR A 1 184 ? 23.343 -2.724 -27.024 1.00 89.12 184 THR A N 1
ATOM 1457 C CA . THR A 1 184 ? 24.107 -3.562 -26.094 1.00 89.12 184 THR A CA 1
ATOM 1458 C C . THR A 1 184 ? 24.062 -3.004 -24.675 1.00 89.12 184 THR A C 1
ATOM 1460 O O . THR A 1 184 ? 23.740 -3.744 -23.744 1.00 89.12 184 THR A O 1
ATOM 1463 N N . GLY A 1 185 ? 24.320 -1.703 -24.503 1.00 90.50 185 GLY A N 1
ATOM 1464 C CA . GLY A 1 185 ? 24.238 -1.045 -23.198 1.00 90.50 185 GLY A CA 1
ATOM 1465 C C . GLY A 1 185 ? 22.821 -1.068 -22.625 1.00 90.50 185 GLY A C 1
ATOM 1466 O O . GLY A 1 185 ? 22.614 -1.441 -21.471 1.00 90.50 185 GLY A O 1
ATOM 1467 N N . LEU A 1 186 ? 21.821 -0.785 -23.468 1.00 90.31 186 LEU A N 1
ATOM 1468 C CA . LEU A 1 186 ? 20.411 -0.892 -23.105 1.00 90.31 186 LEU A CA 1
ATOM 1469 C C . LEU A 1 186 ? 20.088 -2.302 -22.601 1.00 90.31 186 LEU A C 1
ATOM 1471 O O . LEU A 1 186 ? 19.621 -2.453 -21.479 1.00 90.31 186 LEU A O 1
ATOM 1475 N N . ARG A 1 187 ? 20.376 -3.352 -23.379 1.00 84.94 187 ARG A N 1
ATOM 1476 C CA . ARG A 1 187 ? 20.116 -4.744 -22.967 1.00 84.94 187 ARG A CA 1
ATOM 1477 C C . ARG A 1 187 ? 20.837 -5.102 -21.670 1.00 84.94 187 ARG A C 1
ATOM 1479 O O . ARG A 1 187 ? 20.225 -5.720 -20.804 1.00 84.94 187 ARG A O 1
ATOM 1486 N N . GLY A 1 188 ? 22.101 -4.699 -21.525 1.00 83.56 188 GLY A N 1
ATOM 1487 C CA . GLY A 1 188 ? 22.875 -4.898 -20.302 1.00 83.56 188 GLY A CA 1
ATOM 1488 C C . GLY A 1 188 ? 22.164 -4.306 -19.088 1.00 83.56 188 GLY A C 1
ATOM 1489 O O . GLY A 1 188 ? 21.912 -5.021 -18.124 1.00 83.56 188 GLY A O 1
ATOM 1490 N N . PHE A 1 189 ? 21.746 -3.044 -19.179 1.00 88.38 189 PHE A N 1
ATOM 1491 C CA . PHE A 1 189 ? 21.007 -2.357 -18.123 1.00 88.38 189 PHE A CA 1
ATOM 1492 C C . PHE A 1 189 ? 19.641 -2.989 -17.833 1.00 88.38 189 PHE A C 1
ATOM 1494 O O . PHE A 1 189 ? 19.269 -3.167 -16.676 1.00 88.38 189 PHE A O 1
ATOM 1501 N N . LEU A 1 190 ? 18.880 -3.359 -18.862 1.00 82.81 190 LEU A N 1
ATOM 1502 C CA . LEU A 1 190 ? 17.558 -3.959 -18.675 1.00 82.81 190 LEU A CA 1
ATOM 1503 C C . LEU A 1 190 ? 17.631 -5.335 -18.001 1.00 82.81 190 LEU A C 1
ATOM 1505 O O . LEU A 1 190 ? 16.715 -5.688 -17.260 1.00 82.81 190 LEU A O 1
ATOM 1509 N N . LEU A 1 191 ? 18.714 -6.085 -18.228 1.00 78.25 191 LEU A N 1
ATOM 1510 C CA . LEU A 1 191 ? 18.955 -7.389 -17.608 1.00 78.25 191 LEU A CA 1
ATOM 1511 C C . LEU A 1 191 ? 19.561 -7.281 -16.203 1.00 78.25 191 LEU A C 1
ATOM 1513 O O . LEU A 1 191 ? 19.193 -8.059 -15.328 1.00 78.25 191 LEU A O 1
ATOM 1517 N N . SER A 1 192 ? 20.498 -6.354 -15.984 1.00 81.44 192 SER A N 1
ATOM 1518 C CA . SER A 1 192 ? 21.265 -6.262 -14.732 1.00 81.44 192 SER A CA 1
ATOM 1519 C C . SER A 1 192 ? 20.730 -5.230 -13.740 1.00 81.44 192 SER A C 1
ATOM 1521 O O . SER A 1 192 ? 21.046 -5.312 -12.555 1.00 81.44 192 SER A O 1
ATOM 1523 N N . ARG A 1 193 ? 19.955 -4.248 -14.218 1.00 81.00 193 ARG A N 1
ATOM 1524 C CA . ARG A 1 193 ? 19.491 -3.054 -13.486 1.00 81.00 193 ARG A CA 1
ATOM 1525 C C . ARG A 1 193 ? 20.601 -2.151 -12.942 1.00 81.00 193 ARG A C 1
ATOM 1527 O O . ARG A 1 193 ? 20.324 -1.287 -12.116 1.00 81.00 193 ARG A O 1
ATOM 1534 N N . GLN A 1 194 ? 21.837 -2.321 -13.401 1.00 84.50 194 GLN A N 1
ATOM 1535 C CA . GLN A 1 194 ? 22.979 -1.526 -12.956 1.00 84.50 194 GLN A CA 1
ATOM 1536 C C . GLN A 1 194 ? 23.268 -0.411 -13.958 1.00 84.50 194 GLN A C 1
ATOM 1538 O O . GLN A 1 194 ? 23.525 -0.686 -15.132 1.00 84.50 194 GLN A O 1
ATOM 1543 N N . ASP A 1 195 ? 23.252 0.836 -13.482 1.00 88.12 195 ASP A N 1
ATOM 1544 C CA . ASP A 1 195 ? 23.469 2.028 -14.313 1.00 88.12 195 ASP A CA 1
ATOM 1545 C C . ASP A 1 195 ? 24.821 1.992 -15.053 1.00 88.12 195 ASP A C 1
ATOM 1547 O O . ASP A 1 195 ? 24.910 2.505 -16.164 1.00 88.12 195 ASP A O 1
ATOM 1551 N N . ASP A 1 196 ? 25.832 1.289 -14.530 1.00 89.19 196 ASP A N 1
ATOM 1552 C CA . ASP A 1 196 ? 27.132 1.093 -15.193 1.00 89.19 196 ASP A CA 1
ATOM 1553 C C . ASP A 1 196 ? 27.012 0.459 -16.591 1.00 89.19 196 ASP A C 1
ATOM 1555 O O . ASP A 1 196 ? 27.802 0.751 -17.492 1.00 89.19 196 ASP A O 1
ATOM 1559 N N . PHE A 1 197 ? 25.991 -0.376 -16.819 1.00 90.50 197 PHE A N 1
ATOM 1560 C CA . PHE A 1 197 ? 25.749 -0.978 -18.131 1.00 90.50 197 PHE A CA 1
ATOM 1561 C C . PHE A 1 197 ? 25.170 0.013 -19.149 1.00 90.50 197 PHE A C 1
ATOM 1563 O O . PHE A 1 197 ? 25.156 -0.305 -20.336 1.00 90.50 197 PHE A O 1
ATOM 1570 N N . LEU A 1 198 ? 24.735 1.211 -18.738 1.00 94.94 198 LEU A N 1
ATOM 1571 C CA . LEU A 1 198 ? 24.300 2.264 -19.661 1.00 94.94 198 LEU A CA 1
ATOM 1572 C C . LEU A 1 198 ? 25.468 3.003 -20.323 1.00 94.94 198 LEU A C 1
ATOM 1574 O O . LEU A 1 198 ? 25.237 3.695 -21.313 1.00 94.94 198 LEU A O 1
ATOM 1578 N N . ALA A 1 199 ? 26.715 2.830 -19.873 1.00 94.94 199 ALA A N 1
ATOM 1579 C CA . ALA A 1 199 ? 27.859 3.552 -20.438 1.00 94.94 199 ALA A CA 1
ATOM 1580 C C . ALA A 1 199 ? 28.009 3.409 -21.978 1.00 94.94 199 ALA A C 1
ATOM 1582 O O . ALA A 1 199 ? 28.218 4.429 -22.648 1.00 94.94 199 ALA A O 1
ATOM 1583 N N . PRO A 1 200 ? 27.842 2.214 -22.596 1.00 95.19 200 PRO A N 1
ATOM 1584 C CA . PRO A 1 200 ? 27.826 2.076 -24.056 1.00 95.19 200 PRO A CA 1
ATOM 1585 C C . PRO A 1 200 ? 26.660 2.822 -24.722 1.00 95.19 200 PRO A C 1
ATOM 1587 O O . PRO A 1 200 ? 26.831 3.401 -25.795 1.00 95.19 200 PRO A O 1
ATOM 1590 N N . TYR A 1 201 ? 25.495 2.864 -24.066 1.00 95.38 201 TYR A N 1
ATOM 1591 C CA . TYR A 1 201 ? 24.319 3.594 -24.538 1.00 95.38 201 TYR A CA 1
ATOM 1592 C C . TYR A 1 201 ? 24.528 5.101 -24.533 1.00 95.38 201 TYR A C 1
ATOM 1594 O O . TYR A 1 201 ? 24.313 5.759 -25.550 1.00 95.38 201 TYR A O 1
ATOM 1602 N N . GLU A 1 202 ? 25.019 5.652 -23.431 1.00 95.12 202 GLU A N 1
ATOM 1603 C CA . GLU A 1 202 ?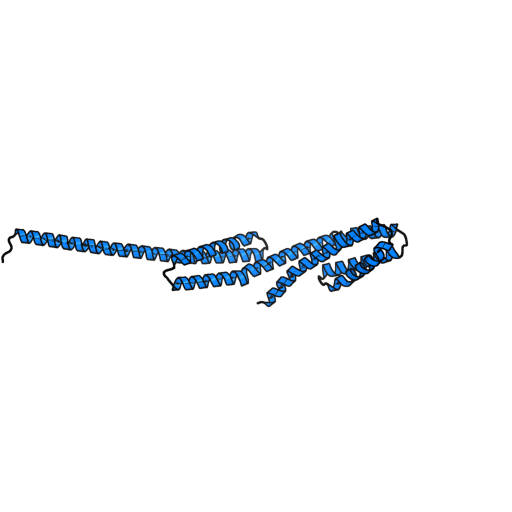 25.278 7.084 -23.319 1.00 95.12 202 GLU A CA 1
ATOM 1604 C C . GLU A 1 202 ? 26.355 7.537 -24.313 1.00 95.12 202 GLU A C 1
ATOM 1606 O O . GLU A 1 202 ? 26.154 8.506 -25.049 1.00 95.12 202 GLU A O 1
ATOM 1611 N N . THR A 1 203 ? 27.442 6.765 -24.419 1.00 94.25 203 THR A N 1
ATOM 1612 C CA . THR A 1 203 ? 28.537 7.024 -25.365 1.00 94.25 203 THR A CA 1
ATOM 1613 C C . THR A 1 203 ? 28.061 6.966 -26.818 1.00 94.25 203 THR A C 1
ATOM 1615 O O . THR A 1 203 ? 28.411 7.824 -27.633 1.00 94.25 203 THR A O 1
ATOM 1618 N N . GLY A 1 204 ? 27.275 5.946 -27.175 1.00 92.62 204 GLY A N 1
ATOM 1619 C CA . GLY A 1 204 ? 26.730 5.805 -28.522 1.00 92.62 204 GLY A CA 1
ATOM 1620 C C . GLY A 1 204 ? 25.771 6.944 -28.873 1.00 92.62 204 GLY A C 1
ATOM 1621 O O . GLY A 1 204 ? 25.877 7.507 -29.964 1.00 92.62 204 GLY A O 1
ATOM 1622 N N . ARG A 1 205 ? 24.916 7.357 -27.925 1.00 93.75 205 ARG A N 1
ATOM 1623 C CA . ARG A 1 205 ? 23.970 8.475 -28.081 1.00 93.75 205 ARG A CA 1
ATOM 1624 C C . ARG A 1 205 ? 24.683 9.795 -28.352 1.00 93.75 205 ARG A C 1
ATOM 1626 O O . ARG A 1 205 ? 24.303 10.517 -29.270 1.00 93.75 205 ARG A O 1
ATOM 1633 N N . GLU A 1 206 ? 25.728 10.098 -27.584 1.00 93.12 206 GLU A N 1
ATOM 1634 C CA . GLU A 1 206 ? 26.529 11.316 -27.747 1.00 93.12 206 GLU A CA 1
ATOM 1635 C C . GLU A 1 206 ? 27.239 11.350 -29.110 1.00 93.12 206 GLU A C 1
ATOM 1637 O O . GLU A 1 206 ? 27.179 12.336 -29.849 1.00 93.12 206 GLU A O 1
ATOM 1642 N N . LYS A 1 207 ? 27.868 10.238 -29.507 1.00 90.81 207 LYS A N 1
ATOM 1643 C CA . LYS A 1 207 ? 28.521 10.132 -30.821 1.00 90.81 207 LYS A CA 1
ATOM 1644 C C . LYS A 1 207 ? 27.524 10.225 -31.975 1.00 90.81 207 LYS A C 1
ATOM 1646 O O . LYS A 1 207 ? 27.882 10.702 -33.056 1.00 90.81 207 LYS A O 1
ATOM 1651 N N . LEU A 1 208 ? 26.309 9.718 -31.783 1.00 88.81 208 LEU A N 1
ATOM 1652 C CA . LEU A 1 208 ? 25.241 9.734 -32.773 1.00 88.81 208 LEU A CA 1
ATOM 1653 C C . LEU A 1 208 ? 24.677 11.147 -32.950 1.00 88.81 208 LEU A C 1
ATOM 1655 O O . LEU A 1 208 ? 24.630 11.622 -34.085 1.00 88.81 208 LEU A O 1
ATOM 1659 N N . SER A 1 209 ? 24.366 11.863 -31.865 1.00 86.06 209 SER A N 1
ATOM 1660 C CA . SER A 1 209 ? 23.847 13.239 -31.928 1.00 86.06 209 SER A CA 1
ATOM 1661 C C . SER A 1 209 ? 24.819 14.204 -32.621 1.00 86.06 209 SER A C 1
ATOM 1663 O O . SER A 1 209 ? 24.400 15.038 -33.422 1.00 86.06 209 SER A O 1
ATOM 1665 N N . ALA A 1 210 ? 26.130 14.024 -32.432 1.00 85.31 210 ALA A N 1
ATOM 1666 C CA . ALA A 1 210 ? 27.169 14.819 -33.095 1.00 85.31 210 ALA A CA 1
ATOM 1667 C C . ALA A 1 210 ? 27.292 14.586 -34.620 1.00 85.31 210 ALA A C 1
ATOM 1669 O O . ALA A 1 210 ? 28.022 15.308 -35.313 1.00 85.31 210 ALA A O 1
ATOM 1670 N N . ASN A 1 211 ? 26.652 13.541 -35.154 1.00 82.25 211 ASN A N 1
ATOM 1671 C CA . ASN A 1 211 ? 26.783 13.131 -36.553 1.00 82.25 211 ASN A CA 1
ATOM 1672 C C . ASN A 1 211 ? 25.448 12.953 -37.286 1.00 82.25 211 ASN A C 1
ATOM 1674 O O . ASN A 1 211 ? 25.474 12.745 -38.499 1.00 82.25 211 ASN A O 1
ATOM 1678 N N . LEU A 1 212 ? 24.314 13.048 -36.588 1.00 79.69 212 LEU A N 1
ATOM 1679 C CA . LEU A 1 212 ? 22.985 12.802 -37.147 1.00 79.69 212 LEU A CA 1
ATOM 1680 C C . LEU A 1 212 ? 22.670 13.763 -38.301 1.00 79.69 212 LEU A C 1
ATOM 1682 O O . LEU A 1 212 ? 22.330 13.333 -39.398 1.00 79.69 212 LEU A O 1
ATOM 1686 N N . ASN A 1 213 ? 22.954 15.051 -38.107 1.00 80.06 213 ASN A N 1
ATOM 1687 C CA . ASN A 1 213 ? 22.775 16.098 -39.116 1.00 80.06 213 ASN A CA 1
ATOM 1688 C C . ASN A 1 213 ? 23.645 15.926 -40.381 1.00 80.06 213 ASN A C 1
ATOM 1690 O O . ASN A 1 213 ? 23.374 16.553 -41.401 1.00 80.06 213 ASN A O 1
ATOM 1694 N N . LYS A 1 214 ? 24.682 15.076 -40.350 1.00 82.31 214 LYS A N 1
ATOM 1695 C CA . LYS A 1 214 ? 25.563 14.804 -41.503 1.00 82.31 214 LYS A CA 1
ATOM 1696 C C . LYS A 1 214 ? 25.011 13.718 -42.427 1.00 82.31 214 LYS A C 1
ATOM 1698 O O . LYS A 1 214 ? 25.562 13.516 -43.510 1.00 82.31 214 LYS A O 1
ATOM 1703 N N . LEU A 1 215 ? 23.952 13.011 -42.021 1.00 77.31 215 LEU A N 1
ATOM 1704 C CA . LEU A 1 215 ? 23.341 11.947 -42.820 1.00 77.31 215 LEU A CA 1
ATOM 1705 C C . LEU A 1 215 ? 22.679 12.467 -44.093 1.00 77.31 215 LEU A C 1
ATOM 1707 O O . LEU A 1 215 ? 22.671 11.732 -45.074 1.00 77.31 215 LEU A O 1
ATOM 1711 N N . HIS A 1 216 ? 22.147 13.696 -44.090 1.00 82.62 216 HIS A N 1
ATOM 1712 C CA . HIS A 1 216 ? 21.332 14.252 -45.183 1.00 82.62 216 HIS A CA 1
ATOM 1713 C C . HIS A 1 216 ? 20.187 13.312 -45.626 1.00 82.62 216 HIS A C 1
ATOM 1715 O O . HIS A 1 216 ? 19.799 13.299 -46.791 1.00 82.62 216 HIS A O 1
ATOM 1721 N N . ASN A 1 217 ? 19.652 12.509 -44.697 1.00 85.56 217 ASN A N 1
ATOM 1722 C CA . ASN A 1 217 ? 18.565 11.563 -44.941 1.00 85.56 217 ASN A CA 1
ATOM 1723 C C . ASN A 1 217 ? 17.517 11.681 -43.817 1.00 85.56 217 ASN A C 1
ATOM 1725 O O . ASN A 1 217 ? 17.666 11.032 -42.779 1.00 85.56 217 ASN A O 1
ATOM 1729 N N . PRO A 1 218 ? 16.465 12.498 -44.018 1.00 86.12 218 PRO A N 1
ATOM 1730 C CA . PRO A 1 218 ? 15.447 12.754 -42.998 1.00 86.12 218 PRO A CA 1
ATOM 1731 C C . PRO A 1 218 ? 14.665 11.507 -42.572 1.00 86.12 218 PRO A C 1
ATOM 1733 O O . PRO A 1 218 ? 14.235 11.415 -41.427 1.00 86.12 218 PRO A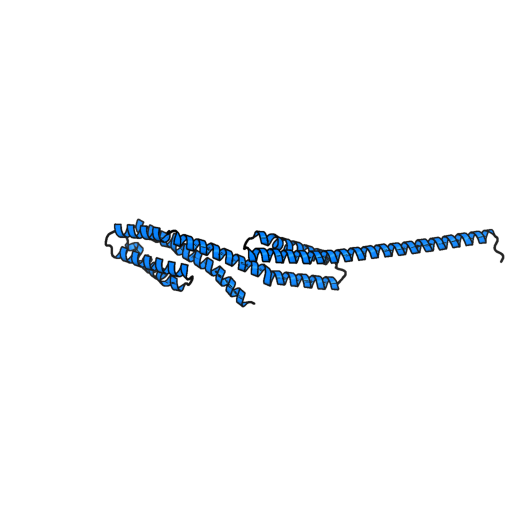 O 1
ATOM 1736 N N . ALA A 1 219 ? 14.481 10.537 -43.476 1.00 86.69 219 ALA A N 1
ATOM 1737 C CA . ALA A 1 219 ? 13.770 9.302 -43.158 1.00 86.69 219 ALA A CA 1
ATOM 1738 C C . ALA A 1 219 ? 14.579 8.447 -42.174 1.00 86.69 219 ALA A C 1
ATOM 1740 O O . ALA A 1 219 ? 14.065 8.035 -41.138 1.00 86.69 219 ALA A O 1
ATOM 1741 N N . LEU A 1 220 ? 15.867 8.236 -42.462 1.00 86.38 220 LEU A N 1
ATOM 1742 C CA . LEU A 1 220 ? 16.763 7.503 -41.569 1.00 86.38 220 LEU A CA 1
ATOM 1743 C C . LEU A 1 220 ? 16.914 8.214 -40.215 1.00 86.38 220 LEU A C 1
ATOM 1745 O O . LEU A 1 220 ? 16.857 7.564 -39.176 1.00 86.38 220 LEU A O 1
ATOM 1749 N N . GLU A 1 221 ? 17.047 9.541 -40.217 1.00 89.19 221 GLU A N 1
ATOM 1750 C CA . GLU A 1 221 ? 17.078 10.344 -38.991 1.00 89.19 221 GLU A CA 1
ATOM 1751 C C . GLU A 1 221 ? 15.817 10.146 -38.137 1.00 89.19 221 GLU A C 1
ATOM 1753 O O . GLU A 1 221 ? 15.929 9.874 -36.942 1.00 89.19 221 GLU A O 1
ATOM 1758 N N . ALA A 1 222 ? 14.628 10.187 -38.746 1.00 89.62 222 ALA A N 1
ATOM 1759 C CA . ALA A 1 222 ? 13.367 9.973 -38.040 1.00 89.62 222 ALA A CA 1
ATOM 1760 C C . ALA A 1 222 ? 13.275 8.575 -37.403 1.00 89.62 222 ALA A C 1
ATOM 1762 O O . ALA A 1 222 ? 12.867 8.456 -36.249 1.00 89.62 222 ALA A O 1
ATOM 1763 N N . HIS A 1 223 ? 13.692 7.520 -38.111 1.00 89.62 223 HIS A N 1
ATOM 1764 C CA . HIS A 1 223 ? 13.700 6.158 -37.562 1.00 89.62 223 HIS A CA 1
ATOM 1765 C C . HIS A 1 223 ? 14.680 5.993 -36.395 1.00 89.62 223 HIS A C 1
ATOM 1767 O O . HIS A 1 223 ? 14.370 5.311 -35.416 1.00 89.62 223 HIS A O 1
ATOM 1773 N N . ILE A 1 224 ? 15.850 6.629 -36.477 1.00 90.56 224 ILE A N 1
ATOM 1774 C CA . ILE A 1 224 ? 16.842 6.620 -35.398 1.00 90.56 224 ILE A CA 1
ATOM 1775 C C . ILE A 1 224 ? 16.293 7.335 -34.161 1.00 90.56 224 ILE A C 1
ATOM 1777 O O . ILE A 1 224 ? 16.371 6.791 -33.060 1.00 90.56 224 ILE A O 1
ATOM 1781 N N . LEU A 1 225 ? 15.722 8.531 -34.334 1.00 91.38 225 LEU A N 1
ATOM 1782 C CA . LEU A 1 225 ? 15.131 9.294 -33.233 1.00 91.38 225 LEU A CA 1
ATOM 1783 C C . LEU A 1 225 ? 13.966 8.538 -32.590 1.00 91.38 225 LEU A C 1
ATOM 1785 O O . LEU A 1 225 ? 13.904 8.458 -31.367 1.00 91.38 225 LEU A O 1
ATOM 1789 N N . ASP A 1 226 ? 13.108 7.897 -33.385 1.00 90.75 226 ASP A N 1
ATOM 1790 C CA . ASP A 1 226 ? 12.024 7.060 -32.867 1.00 90.75 226 ASP A CA 1
ATOM 1791 C C . ASP A 1 226 ? 12.541 5.882 -32.023 1.00 90.75 226 ASP A C 1
ATOM 1793 O O . ASP A 1 226 ? 12.006 5.602 -30.948 1.00 90.75 226 ASP A O 1
ATOM 1797 N N . TRP A 1 227 ? 13.612 5.207 -32.457 1.00 92.56 227 TRP A N 1
ATOM 1798 C CA . TRP A 1 227 ? 14.224 4.134 -31.667 1.00 92.56 227 TRP A CA 1
ATOM 1799 C C . TRP A 1 227 ? 14.803 4.639 -30.337 1.00 92.56 227 TRP A C 1
ATOM 1801 O O . TRP A 1 227 ? 14.696 3.957 -29.316 1.00 92.56 227 TRP A O 1
ATOM 1811 N N . ILE A 1 228 ? 15.383 5.839 -30.318 1.00 92.62 228 ILE A N 1
ATOM 1812 C CA . ILE A 1 228 ? 15.929 6.436 -29.095 1.00 92.62 228 ILE A CA 1
ATOM 1813 C C . ILE A 1 228 ? 14.788 6.866 -28.168 1.00 92.62 228 ILE A C 1
ATOM 1815 O O . ILE A 1 228 ? 14.662 6.354 -27.057 1.00 92.62 228 ILE A O 1
ATOM 1819 N N . GLU A 1 229 ? 13.941 7.783 -28.624 1.00 91.06 229 GLU A N 1
ATOM 1820 C CA . GLU A 1 229 ? 12.986 8.500 -27.776 1.00 91.06 229 GLU A CA 1
ATOM 1821 C C . GLU A 1 229 ? 11.782 7.637 -27.392 1.00 91.06 229 GLU A C 1
ATOM 1823 O O . GLU A 1 229 ? 11.365 7.631 -26.231 1.00 91.06 229 GLU A O 1
ATOM 1828 N N . ASN A 1 230 ? 11.252 6.866 -28.345 1.00 88.00 230 ASN A N 1
ATOM 1829 C CA . ASN A 1 230 ? 9.998 6.131 -28.169 1.00 88.00 230 ASN A CA 1
ATOM 1830 C C . ASN A 1 230 ? 10.202 4.651 -27.828 1.00 88.00 230 ASN A C 1
ATOM 1832 O O . ASN A 1 230 ? 9.232 3.943 -27.553 1.00 88.00 230 ASN A O 1
ATOM 1836 N N . TYR A 1 231 ? 11.446 4.163 -27.830 1.00 89.75 231 TYR A N 1
ATOM 1837 C CA . TYR A 1 231 ? 11.760 2.784 -27.460 1.00 89.75 231 TYR A CA 1
ATOM 1838 C C . TYR A 1 231 ? 12.818 2.698 -26.357 1.00 89.75 231 TYR A C 1
ATOM 1840 O O . TYR A 1 231 ? 12.501 2.229 -25.263 1.00 89.75 231 TYR A O 1
ATOM 1848 N N . ALA A 1 232 ? 14.051 3.143 -26.604 1.00 91.12 232 ALA A N 1
ATOM 1849 C CA . ALA A 1 232 ? 15.152 2.938 -25.666 1.00 91.12 232 ALA A CA 1
ATOM 1850 C C . ALA A 1 232 ? 14.992 3.756 -24.374 1.00 91.12 232 ALA A C 1
ATOM 1852 O O . ALA A 1 232 ? 15.015 3.186 -23.284 1.00 91.12 232 ALA A O 1
ATOM 1853 N N . GLU A 1 233 ? 14.751 5.065 -24.477 1.00 92.31 233 GLU A N 1
ATOM 1854 C CA . GLU A 1 233 ? 14.563 5.948 -23.315 1.00 92.31 233 GLU A CA 1
ATOM 1855 C C . GLU A 1 233 ? 13.321 5.581 -22.498 1.00 92.31 233 GLU A C 1
ATOM 1857 O O . GLU A 1 233 ? 13.327 5.677 -21.268 1.00 92.31 233 GLU A O 1
ATOM 1862 N N . LEU A 1 234 ? 12.255 5.125 -23.164 1.00 87.75 234 LEU A N 1
ATOM 1863 C CA . LEU A 1 234 ? 11.068 4.620 -22.482 1.00 87.75 234 LEU A CA 1
ATOM 1864 C C . LEU A 1 234 ? 11.415 3.387 -21.641 1.00 87.75 234 LEU A C 1
ATOM 1866 O O . LEU A 1 234 ? 11.087 3.341 -20.461 1.00 87.75 234 LEU A O 1
ATOM 1870 N N . GLN A 1 235 ? 12.152 2.427 -22.205 1.00 86.88 235 GLN A N 1
ATOM 1871 C CA . GLN A 1 235 ? 12.567 1.242 -21.454 1.00 86.88 235 GLN A CA 1
ATOM 1872 C C . GLN A 1 235 ? 13.537 1.564 -20.321 1.00 86.88 235 GLN A C 1
ATOM 1874 O O . GLN A 1 235 ? 13.413 0.967 -19.256 1.00 86.88 235 GLN A O 1
ATOM 1879 N N . ILE A 1 236 ? 14.465 2.507 -20.508 1.00 90.06 236 ILE A N 1
ATOM 1880 C CA . ILE A 1 236 ? 15.373 2.946 -19.439 1.00 90.06 236 ILE A CA 1
ATOM 1881 C C . ILE A 1 236 ? 14.585 3.589 -18.295 1.00 90.06 236 ILE A C 1
ATOM 1883 O O . ILE A 1 236 ? 14.856 3.327 -17.124 1.00 90.06 236 ILE A O 1
ATOM 1887 N N . ARG A 1 237 ? 13.586 4.411 -18.617 1.00 88.38 237 ARG A N 1
ATOM 1888 C CA . ARG A 1 237 ? 12.716 5.048 -17.627 1.00 88.38 237 ARG A CA 1
ATOM 1889 C C . ARG A 1 237 ? 11.890 4.025 -16.857 1.00 88.38 237 ARG A C 1
ATOM 1891 O O . ARG A 1 237 ? 11.981 4.006 -15.632 1.00 88.38 237 ARG A O 1
ATOM 1898 N N . ASP A 1 238 ? 11.169 3.163 -17.571 1.00 83.44 238 ASP A N 1
ATOM 1899 C CA . ASP A 1 238 ? 10.349 2.087 -17.001 1.00 83.44 238 ASP A CA 1
ATOM 1900 C C . ASP A 1 238 ? 11.217 1.199 -16.085 1.00 83.44 238 ASP A C 1
ATOM 1902 O O . ASP A 1 238 ? 10.860 0.863 -14.960 1.00 83.44 238 ASP A O 1
ATOM 1906 N N . ALA A 1 239 ? 12.433 0.882 -16.527 1.00 81.81 239 ALA A N 1
ATOM 1907 C CA . ALA A 1 239 ? 13.422 0.138 -15.762 1.00 81.81 239 ALA A CA 1
ATOM 1908 C C . ALA A 1 239 ? 13.878 0.828 -14.468 1.00 81.81 239 ALA A C 1
ATOM 1910 O O . ALA A 1 239 ? 13.935 0.185 -13.420 1.00 81.81 239 ALA A O 1
ATOM 1911 N N . LYS A 1 240 ? 14.213 2.123 -14.523 1.00 84.50 240 LYS A N 1
ATOM 1912 C CA . LYS A 1 240 ? 14.628 2.888 -13.336 1.00 84.50 240 LYS A CA 1
ATOM 1913 C C . LYS A 1 240 ? 13.473 3.083 -12.362 1.00 84.50 240 LYS A C 1
ATOM 1915 O O . LYS A 1 240 ? 13.689 3.074 -11.152 1.00 84.50 240 LYS A O 1
ATOM 1920 N N . GLU A 1 241 ? 12.259 3.256 -12.872 1.00 76.38 241 GLU A N 1
ATOM 1921 C CA . GLU A 1 241 ? 11.051 3.309 -12.057 1.00 76.38 241 GLU A CA 1
ATOM 1922 C C . GLU A 1 241 ? 10.841 1.986 -11.315 1.00 76.38 241 GLU A C 1
ATOM 1924 O O . GLU A 1 241 ? 10.673 2.013 -10.098 1.00 76.38 241 GLU A O 1
ATOM 1929 N N . ALA A 1 242 ? 11.003 0.843 -11.991 1.00 68.12 242 ALA A N 1
ATOM 1930 C CA . ALA A 1 242 ? 10.986 -0.475 -11.358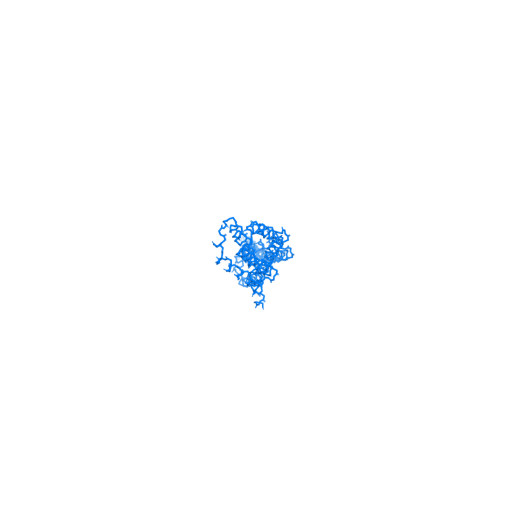 1.00 68.12 242 ALA A CA 1
ATOM 1931 C C . ALA A 1 242 ? 12.010 -0.577 -10.208 1.00 68.12 242 ALA A C 1
ATOM 1933 O O . ALA A 1 242 ? 11.648 -0.917 -9.081 1.00 68.12 242 ALA A O 1
ATOM 1934 N N . SER A 1 243 ? 13.277 -0.222 -10.450 1.00 69.00 243 SER A N 1
ATOM 1935 C CA . SER A 1 243 ? 14.335 -0.312 -9.430 1.00 69.00 243 SER A CA 1
ATOM 1936 C C . SER A 1 243 ? 14.083 0.574 -8.204 1.00 69.00 243 SER A C 1
ATOM 1938 O O . SER A 1 243 ? 14.441 0.195 -7.090 1.00 69.00 243 SER A O 1
ATOM 1940 N N . ARG A 1 244 ? 13.410 1.725 -8.358 1.00 67.94 244 ARG A N 1
ATOM 1941 C CA . ARG A 1 244 ? 13.047 2.594 -7.219 1.00 67.94 244 ARG A CA 1
ATOM 1942 C C . ARG A 1 244 ? 12.100 1.921 -6.231 1.00 67.94 244 ARG A C 1
ATOM 1944 O O . ARG A 1 244 ? 12.143 2.259 -5.047 1.00 67.94 244 ARG A O 1
ATOM 1951 N N . TYR A 1 245 ? 11.254 1.007 -6.697 1.00 59.97 245 TYR A N 1
ATOM 1952 C CA . TYR A 1 245 ? 10.397 0.218 -5.816 1.00 59.97 245 TYR A CA 1
ATOM 1953 C C . TYR A 1 245 ? 11.213 -0.829 -5.047 1.00 59.97 245 TYR A C 1
ATOM 1955 O O . TYR A 1 245 ? 11.008 -0.968 -3.849 1.00 59.97 245 TYR A O 1
ATOM 1963 N N . SER A 1 246 ? 12.220 -1.442 -5.681 1.00 57.81 246 SER A N 1
ATOM 1964 C CA . SER A 1 246 ? 13.150 -2.376 -5.025 1.00 57.81 246 SER A CA 1
ATOM 1965 C C . SER A 1 246 ? 14.011 -1.712 -3.936 1.00 57.81 246 SER A C 1
ATOM 1967 O O . SER A 1 246 ? 14.171 -2.268 -2.852 1.00 57.81 246 SER A O 1
ATOM 1969 N N . ASP A 1 247 ? 14.560 -0.517 -4.182 1.00 53.62 247 ASP A N 1
ATOM 1970 C CA . ASP A 1 247 ? 15.459 0.159 -3.225 1.00 53.62 247 ASP A CA 1
ATOM 1971 C C . ASP A 1 247 ? 14.730 0.781 -2.023 1.00 53.62 247 ASP A C 1
ATOM 1973 O O . ASP A 1 247 ? 15.275 0.842 -0.915 1.00 53.62 247 ASP A O 1
ATOM 1977 N N . ARG A 1 248 ? 13.482 1.238 -2.205 1.00 50.72 248 ARG A N 1
ATOM 1978 C CA . ARG A 1 248 ? 12.661 1.747 -1.091 1.00 50.72 248 ARG A CA 1
ATOM 1979 C C . ARG A 1 248 ? 12.299 0.655 -0.081 1.00 50.72 248 ARG A C 1
ATOM 1981 O O . ARG A 1 248 ? 12.078 0.976 1.087 1.00 50.72 248 ARG A O 1
ATOM 1988 N N . ASP A 1 249 ? 12.302 -0.604 -0.500 1.00 48.16 249 ASP A N 1
ATOM 1989 C CA . ASP A 1 249 ? 12.049 -1.749 0.372 1.00 48.16 249 ASP A CA 1
ATOM 1990 C C . ASP A 1 249 ? 13.316 -2.155 1.162 1.00 48.16 249 ASP A C 1
ATOM 1992 O O . ASP A 1 249 ? 13.226 -2.415 2.364 1.00 48.16 249 ASP A O 1
ATOM 1996 N N . VAL A 1 250 ? 14.514 -2.061 0.561 1.00 46.69 250 VAL A N 1
ATOM 1997 C CA . VAL A 1 250 ? 15.810 -2.332 1.233 1.00 46.69 250 VAL A CA 1
ATOM 1998 C C . VAL A 1 250 ? 16.178 -1.254 2.264 1.00 46.69 250 VAL A C 1
ATOM 2000 O O . VAL A 1 250 ? 16.718 -1.557 3.330 1.00 46.69 250 VAL A O 1
ATOM 2003 N N . LEU A 1 251 ? 15.864 0.020 1.997 1.00 40.06 251 LEU A N 1
ATOM 2004 C CA . LEU A 1 251 ? 16.084 1.107 2.965 1.00 40.06 251 LEU A CA 1
ATOM 2005 C C . LEU A 1 251 ? 15.216 0.965 4.218 1.00 40.06 251 LEU A C 1
ATOM 2007 O O . LEU A 1 251 ? 15.634 1.364 5.302 1.00 40.06 251 LEU A O 1
ATOM 2011 N N . ASN A 1 252 ? 14.037 0.361 4.085 1.00 43.31 252 ASN A N 1
ATOM 2012 C CA . ASN A 1 252 ? 13.152 0.125 5.212 1.00 43.31 252 ASN A CA 1
ATOM 2013 C C . ASN A 1 252 ? 13.617 -1.077 6.047 1.00 43.31 252 ASN A C 1
ATOM 2015 O O . ASN A 1 252 ? 13.498 -1.019 7.270 1.00 43.31 252 ASN A O 1
ATOM 2019 N N . GLU A 1 253 ? 14.182 -2.128 5.447 1.00 43.59 253 GLU A N 1
ATOM 2020 C CA . GLU A 1 253 ? 14.711 -3.308 6.158 1.00 43.59 253 GLU A CA 1
ATOM 2021 C C . GLU A 1 253 ? 15.860 -2.972 7.133 1.00 43.59 253 GLU A C 1
ATOM 2023 O O . GLU A 1 253 ? 16.058 -3.669 8.120 1.00 43.59 253 GLU A O 1
ATOM 2028 N N . LYS A 1 254 ? 16.555 -1.841 6.940 1.00 36.28 254 LYS A N 1
ATOM 2029 C CA . LYS A 1 254 ? 17.574 -1.321 7.875 1.00 36.28 254 LYS A CA 1
ATOM 2030 C C . LYS A 1 254 ? 17.029 -0.508 9.059 1.00 36.28 254 LYS A C 1
ATOM 2032 O O . LYS A 1 254 ? 17.824 -0.026 9.862 1.00 36.28 254 LYS A O 1
ATOM 2037 N N . ILE A 1 255 ? 15.711 -0.327 9.163 1.00 38.06 255 ILE A N 1
ATOM 2038 C CA . ILE A 1 255 ? 15.049 0.399 10.267 1.00 38.06 255 ILE A CA 1
ATOM 2039 C C . ILE A 1 255 ? 14.316 -0.584 11.212 1.00 38.06 255 ILE A C 1
ATOM 2041 O O . ILE A 1 255 ? 13.496 -0.165 12.023 1.00 38.06 255 ILE A O 1
ATOM 2045 N N . SER A 1 256 ? 14.588 -1.895 11.118 1.00 39.22 256 SER A N 1
ATOM 2046 C CA . SER A 1 256 ? 14.234 -2.866 12.170 1.00 39.22 256 SER A CA 1
ATOM 2047 C C . SER A 1 256 ? 15.314 -2.942 13.241 1.00 39.22 256 SER A C 1
ATOM 2049 O O . SER A 1 256 ? 16.483 -3.138 12.834 1.00 39.22 256 SER A O 1
#

Radius of gyration: 41.01 Å; chains: 1; bounding box: 94×30×134 Å